Protein AF-A0A820ZVY5-F1 (afdb_monomer_lite)

pLDDT: mean 87.69, std 9.73, range [52.66, 98.5]

InterPro domains:
  IPR012951 Berberine/berberine-like [PF08031] (151-195)
  IPR016169 FAD-binding, type PCMH, subdomain 2 [G3DSA:3.30.465.10] (164-194)

Secondary structure (DSSP, 8-state):
-------S-GGGHHHHHHHHHTSSSPPS--------HHHHHHHHTS--SSTTEEEE--EEES---HHHHHHHHT----TTSSEEEEEEEEE--S----TTSS---TT--EEEEEEEEES-GGGHHHHHHHHHHHHHHHHHHHTTTT-EEE--TTS--TT-TTHHHHHHGGGHHHHHHHHHHH-TT--S--TTPPPPP-

Organism: NCBI:txid392032

Structure (mmCIF, N/CA/C/O backbone):
data_AF-A0A820ZVY5-F1
#
_entry.id   AF-A0A820ZVY5-F1
#
loop_
_atom_site.group_PDB
_atom_site.id
_atom_site.type_symbol
_atom_site.label_atom_id
_atom_site.label_alt_id
_atom_site.label_comp_id
_atom_site.label_asym_id
_atom_site.label_entity_id
_atom_site.label_seq_id
_atom_site.pdbx_PDB_ins_code
_atom_site.Cartn_x
_atom_site.Cartn_y
_atom_site.Cartn_z
_atom_site.occupancy
_atom_site.B_iso_or_equiv
_atom_site.auth_seq_id
_atom_site.auth_comp_id
_atom_site.auth_asym_id
_atom_site.auth_atom_id
_atom_site.pdbx_PDB_model_num
ATOM 1 N N . MET A 1 1 ? 16.848 -2.347 -14.003 1.00 58.00 1 MET A N 1
ATOM 2 C CA . MET A 1 1 ? 17.000 -3.814 -13.884 1.00 58.00 1 MET A CA 1
ATOM 3 C C . MET A 1 1 ? 15.680 -4.341 -13.364 1.00 58.00 1 MET A C 1
ATOM 5 O O . MET A 1 1 ? 15.224 -3.818 -12.359 1.00 58.00 1 MET A O 1
ATOM 9 N N . LEU A 1 2 ? 15.041 -5.277 -14.063 1.00 66.19 2 LEU A N 1
ATOM 10 C CA . LEU A 1 2 ? 13.833 -5.927 -13.560 1.00 66.19 2 LEU A CA 1
ATOM 11 C C . LEU A 1 2 ? 14.210 -7.314 -13.048 1.00 66.19 2 LEU A C 1
ATOM 13 O O . LEU A 1 2 ? 14.836 -8.079 -13.777 1.00 66.19 2 LEU A O 1
ATOM 17 N N . ASN A 1 3 ? 13.823 -7.614 -11.812 1.00 70.81 3 ASN A N 1
ATOM 18 C CA . ASN A 1 3 ? 13.985 -8.930 -11.210 1.00 70.81 3 ASN A CA 1
ATOM 19 C C . ASN A 1 3 ? 12.601 -9.567 -11.069 1.00 70.81 3 ASN A C 1
ATOM 21 O O . ASN A 1 3 ? 11.681 -8.934 -10.554 1.00 70.81 3 ASN A O 1
ATOM 25 N N . CYS A 1 4 ? 12.456 -10.813 -11.512 1.00 75.75 4 CYS A N 1
ATOM 26 C CA . CYS A 1 4 ? 11.226 -11.585 -11.372 1.00 75.75 4 CYS A CA 1
ATOM 27 C C . CYS A 1 4 ? 11.535 -12.895 -10.648 1.00 75.75 4 CYS A C 1
ATOM 29 O O . CYS A 1 4 ? 12.609 -13.468 -10.822 1.00 75.75 4 CYS A O 1
ATOM 31 N N . SER A 1 5 ? 10.588 -13.381 -9.849 1.00 79.69 5 SER A N 1
ATOM 32 C CA . SER A 1 5 ? 10.677 -14.694 -9.213 1.00 79.69 5 SER A CA 1
ATOM 33 C C . SER A 1 5 ? 9.424 -15.501 -9.528 1.00 79.69 5 SER A C 1
ATOM 35 O O . SER A 1 5 ? 8.337 -14.947 -9.683 1.00 79.69 5 SER A O 1
ATOM 37 N N . PHE A 1 6 ? 9.589 -16.813 -9.672 1.00 84.50 6 PHE A N 1
ATOM 38 C CA . PHE A 1 6 ? 8.492 -17.748 -9.877 1.00 84.50 6 PHE A CA 1
ATOM 39 C C . PHE A 1 6 ? 8.502 -18.754 -8.734 1.00 84.50 6 PHE A C 1
ATOM 41 O O . PHE A 1 6 ? 9.480 -19.476 -8.546 1.00 84.50 6 PHE A O 1
ATOM 48 N N . ASN A 1 7 ? 7.418 -18.781 -7.961 1.00 85.69 7 ASN A N 1
ATOM 49 C CA . ASN A 1 7 ? 7.236 -19.754 -6.893 1.00 85.69 7 ASN A CA 1
ATOM 50 C C . ASN A 1 7 ? 6.486 -20.974 -7.440 1.00 85.69 7 ASN A C 1
ATOM 52 O O . ASN A 1 7 ? 5.257 -21.028 -7.429 1.00 85.69 7 ASN A O 1
ATOM 56 N N . GLY A 1 8 ? 7.245 -21.926 -7.971 1.00 87.00 8 GLY A N 1
ATOM 57 C CA . GLY A 1 8 ? 6.730 -23.160 -8.546 1.00 87.00 8 GLY A CA 1
ATOM 58 C C . GLY A 1 8 ? 7.862 -24.100 -8.957 1.00 87.00 8 GLY A C 1
ATOM 59 O O . GLY A 1 8 ? 9.028 -23.841 -8.642 1.00 87.00 8 GLY A O 1
ATOM 60 N N . PRO A 1 9 ? 7.550 -25.209 -9.644 1.00 88.81 9 PRO A N 1
ATOM 61 C CA . PRO A 1 9 ? 8.573 -26.126 -10.120 1.00 88.81 9 PRO A CA 1
ATOM 62 C C . PRO A 1 9 ? 9.549 -25.414 -11.060 1.00 88.81 9 PRO A C 1
ATOM 64 O O . PRO A 1 9 ? 9.141 -24.783 -12.030 1.00 88.81 9 PRO A O 1
ATOM 67 N N . HIS A 1 10 ? 10.852 -25.531 -10.799 1.00 84.94 10 HIS A N 1
ATOM 68 C CA . HIS A 1 10 ? 11.875 -24.804 -11.560 1.00 84.94 10 HIS A CA 1
ATOM 69 C C . HIS A 1 10 ? 11.795 -25.054 -13.077 1.00 84.94 10 HIS A C 1
ATOM 71 O O . HIS A 1 10 ? 11.995 -24.134 -13.863 1.00 84.94 10 HIS A O 1
ATOM 77 N N . PHE A 1 11 ? 11.435 -26.272 -13.494 1.00 88.31 11 PHE A N 1
ATOM 78 C CA . PHE A 1 11 ? 11.291 -26.631 -14.908 1.00 88.31 11 PHE A CA 1
ATOM 79 C C . PHE A 1 11 ? 10.134 -25.911 -15.627 1.00 88.31 11 PHE A C 1
ATOM 81 O O . PHE A 1 11 ? 10.116 -25.882 -16.854 1.00 88.31 11 PHE A O 1
ATOM 88 N N . ASP A 1 12 ? 9.187 -25.312 -14.897 1.00 90.94 12 ASP A N 1
ATOM 89 C CA . ASP A 1 12 ? 8.105 -24.509 -15.478 1.00 90.94 12 ASP A CA 1
ATOM 90 C C . ASP A 1 12 ? 8.509 -23.038 -15.682 1.00 90.94 12 ASP A C 1
ATOM 92 O O . ASP A 1 12 ? 7.789 -22.299 -16.357 1.00 90.94 12 ASP A O 1
ATOM 96 N N . ALA A 1 13 ? 9.652 -22.595 -15.140 1.00 87.81 13 ALA A N 1
ATOM 97 C CA . ALA A 1 13 ? 10.055 -21.188 -15.155 1.00 87.81 13 ALA A CA 1
ATOM 98 C C . ALA A 1 13 ? 10.155 -20.620 -16.580 1.00 87.81 13 ALA A C 1
ATOM 100 O O . ALA A 1 13 ? 9.614 -19.547 -16.847 1.00 87.81 13 ALA A O 1
ATOM 101 N N . ASP A 1 14 ? 10.770 -21.354 -17.513 1.00 86.81 14 ASP A N 1
ATOM 102 C CA . ASP A 1 14 ? 10.841 -20.927 -18.913 1.00 86.81 14 ASP A CA 1
ATOM 103 C C . ASP A 1 14 ? 9.439 -20.774 -19.502 1.00 86.81 14 ASP A C 1
ATOM 105 O O . ASP A 1 14 ? 9.094 -19.726 -20.035 1.00 86.81 14 ASP A O 1
ATOM 109 N N . LYS A 1 15 ? 8.571 -21.772 -19.338 1.00 90.12 15 LYS A N 1
ATOM 110 C CA . LYS A 1 15 ? 7.196 -21.705 -19.848 1.00 90.12 15 LYS A CA 1
ATOM 111 C C . LYS A 1 15 ? 6.437 -20.478 -19.324 1.00 90.12 15 LYS A C 1
ATOM 113 O O . LYS A 1 15 ? 5.654 -19.891 -20.069 1.00 90.12 15 LYS A O 1
ATOM 118 N N . VAL A 1 16 ? 6.665 -20.097 -18.068 1.00 89.25 16 VAL A N 1
ATOM 119 C CA . VAL A 1 16 ? 6.039 -18.930 -17.432 1.00 89.25 16 VAL A CA 1
ATOM 120 C C . VAL A 1 16 ? 6.603 -17.616 -17.978 1.00 89.25 16 VAL A C 1
ATOM 122 O O . VAL A 1 16 ? 5.831 -16.714 -18.301 1.00 89.25 16 VAL A O 1
ATOM 125 N N . PHE A 1 17 ? 7.926 -17.493 -18.109 1.00 87.44 17 PHE A N 1
ATOM 126 C CA . PHE A 1 17 ? 8.565 -16.224 -18.468 1.00 87.44 17 PHE A CA 1
ATOM 127 C C . PHE A 1 17 ? 8.741 -16.003 -19.975 1.00 87.44 17 PHE A C 1
ATOM 129 O O . PHE A 1 17 ? 8.755 -14.852 -20.408 1.00 87.44 17 PHE A O 1
ATOM 136 N N . GLN A 1 18 ? 8.831 -17.055 -20.795 1.00 87.06 18 GLN A N 1
ATOM 137 C CA . GLN A 1 18 ? 9.079 -16.949 -22.242 1.00 87.06 18 GLN A CA 1
ATOM 138 C C . GLN A 1 18 ? 8.104 -16.015 -22.982 1.00 87.06 18 GLN A C 1
ATOM 140 O O . GLN A 1 18 ? 8.579 -15.215 -23.795 1.00 87.06 18 GLN A O 1
ATOM 145 N N . PRO A 1 19 ? 6.779 -16.026 -22.715 1.00 89.00 19 PRO A N 1
ATOM 146 C CA . PRO A 1 19 ? 5.866 -15.080 -23.352 1.00 89.00 19 PRO A CA 1
ATOM 147 C C . PRO A 1 19 ? 6.240 -13.623 -23.074 1.00 89.00 19 PRO A C 1
ATOM 149 O O . PRO A 1 19 ? 6.133 -12.790 -23.966 1.00 89.00 19 PRO A O 1
ATOM 152 N N . TRP A 1 20 ? 6.711 -13.330 -21.861 1.00 84.38 20 TRP A N 1
ATOM 153 C CA . TRP A 1 20 ? 7.087 -11.988 -21.430 1.00 84.38 20 TRP A CA 1
ATOM 154 C C . TRP A 1 20 ? 8.457 -11.578 -21.986 1.00 84.38 20 TRP A C 1
ATOM 156 O O . TRP A 1 20 ? 8.592 -10.507 -22.568 1.00 84.38 20 TRP A O 1
ATOM 166 N N . LEU A 1 21 ? 9.443 -12.481 -21.936 1.00 85.12 21 LEU A N 1
ATOM 167 C CA . LEU A 1 21 ? 10.777 -12.285 -22.526 1.00 85.12 21 LEU A CA 1
ATOM 168 C C . LEU A 1 21 ? 10.738 -12.090 -24.053 1.00 85.12 21 LEU A C 1
ATOM 170 O O . LEU A 1 21 ? 11.665 -11.530 -24.639 1.00 85.12 21 LEU A O 1
ATOM 174 N N . SER A 1 22 ? 9.667 -12.550 -24.701 1.00 85.81 22 SER A N 1
ATOM 175 C CA . SER A 1 22 ? 9.461 -12.410 -26.143 1.00 85.81 22 SER A CA 1
ATOM 176 C C . SER A 1 22 ? 8.833 -11.073 -26.552 1.00 85.81 22 SER A C 1
ATOM 178 O O . SER A 1 22 ? 8.868 -10.748 -27.743 1.00 85.81 22 SER A O 1
ATOM 180 N N . GLN A 1 23 ? 8.267 -10.307 -25.612 1.00 86.94 23 GLN A N 1
ATOM 181 C CA . GLN A 1 23 ? 7.646 -9.010 -25.896 1.00 86.94 23 GLN A CA 1
ATOM 182 C C . GLN A 1 23 ? 8.698 -7.927 -26.152 1.00 86.94 23 GLN A C 1
ATOM 184 O O . GLN A 1 23 ? 9.799 -7.959 -25.609 1.00 86.94 23 GLN A O 1
ATOM 189 N N . ASN A 1 24 ? 8.354 -6.957 -27.003 1.00 86.94 24 ASN A N 1
ATOM 190 C CA . ASN A 1 24 ? 9.203 -5.793 -27.235 1.00 86.94 24 ASN A CA 1
ATOM 191 C C . ASN A 1 24 ? 8.930 -4.706 -26.175 1.00 86.94 24 ASN A C 1
ATOM 193 O O . ASN A 1 24 ? 7.762 -4.454 -25.881 1.00 86.94 24 ASN A O 1
ATOM 197 N N . PRO A 1 25 ? 9.970 -4.011 -25.677 1.00 85.81 25 PRO A N 1
ATOM 198 C CA . PRO A 1 25 ? 11.387 -4.248 -25.957 1.00 85.81 25 PRO A CA 1
ATOM 199 C C . PRO A 1 25 ? 11.904 -5.507 -25.247 1.00 85.81 25 PRO A C 1
ATOM 201 O O . PRO A 1 25 ? 11.680 -5.695 -24.053 1.00 85.81 25 PRO A O 1
ATOM 204 N N . LYS A 1 26 ? 12.632 -6.355 -25.984 1.00 82.81 26 LYS A N 1
ATOM 205 C CA . LYS A 1 26 ? 13.226 -7.565 -25.407 1.00 82.81 26 LYS A CA 1
ATOM 206 C C . LYS A 1 26 ? 14.346 -7.194 -24.431 1.00 82.81 26 LYS A C 1
ATOM 208 O O . LYS A 1 26 ? 15.103 -6.260 -24.717 1.00 82.81 26 LYS A O 1
ATOM 213 N N . PRO A 1 27 ? 14.511 -7.929 -23.318 1.00 82.31 27 PRO A N 1
ATOM 214 C CA . PRO A 1 27 ? 15.665 -7.742 -22.454 1.00 82.31 27 PRO A CA 1
ATOM 215 C C . PRO A 1 27 ? 16.952 -8.035 -23.231 1.00 82.31 27 PRO A C 1
ATOM 217 O O . PRO A 1 27 ? 17.046 -9.019 -23.964 1.00 82.31 27 PRO A O 1
ATOM 220 N N . THR A 1 28 ? 17.962 -7.186 -23.056 1.00 82.25 28 THR A N 1
ATOM 221 C CA . THR A 1 28 ? 19.291 -7.375 -23.661 1.00 82.25 28 THR A CA 1
ATOM 222 C C . THR A 1 28 ? 20.073 -8.513 -23.007 1.00 82.25 28 THR A C 1
ATOM 224 O O . THR A 1 28 ? 20.984 -9.065 -23.619 1.00 82.25 28 THR A O 1
ATOM 227 N N . PHE A 1 29 ? 19.714 -8.872 -21.773 1.00 81.50 29 PHE A N 1
ATOM 228 C CA . PHE A 1 29 ? 20.288 -9.966 -21.002 1.00 81.50 29 PHE A CA 1
ATOM 229 C C . PHE A 1 29 ? 19.281 -10.447 -19.948 1.00 81.50 29 PHE A C 1
ATOM 231 O O . PHE A 1 29 ? 18.593 -9.625 -19.339 1.00 81.50 29 PHE A O 1
ATOM 238 N N . TYR A 1 30 ? 19.213 -11.757 -19.706 1.00 81.19 30 TYR A N 1
ATOM 239 C CA . TYR A 1 30 ? 18.499 -12.332 -18.566 1.00 81.19 30 TYR A CA 1
ATOM 240 C C . TYR A 1 30 ? 19.203 -13.605 -18.079 1.00 81.19 30 TYR A C 1
ATOM 242 O O . TYR A 1 30 ? 19.820 -14.322 -18.866 1.00 81.19 30 TYR A O 1
ATOM 250 N N . SER A 1 31 ? 19.072 -13.886 -16.784 1.00 79.94 31 SER A N 1
ATOM 251 C CA . SER A 1 31 ? 19.553 -15.112 -16.143 1.00 79.94 31 SER A CA 1
ATOM 252 C C . SER A 1 31 ? 18.446 -15.690 -15.275 1.00 79.94 31 SER A C 1
ATOM 254 O O . SER A 1 31 ? 17.730 -14.940 -14.611 1.00 79.94 31 SER A O 1
ATOM 256 N N . VAL A 1 32 ? 18.331 -17.017 -15.246 1.00 78.50 32 VAL A N 1
ATOM 257 C CA . VAL A 1 32 ? 17.420 -17.729 -14.344 1.00 78.50 32 VAL A CA 1
ATOM 258 C C . VAL A 1 32 ? 18.256 -18.425 -13.279 1.00 78.50 32 VAL A C 1
ATOM 260 O O . VAL A 1 32 ? 19.156 -19.202 -13.594 1.0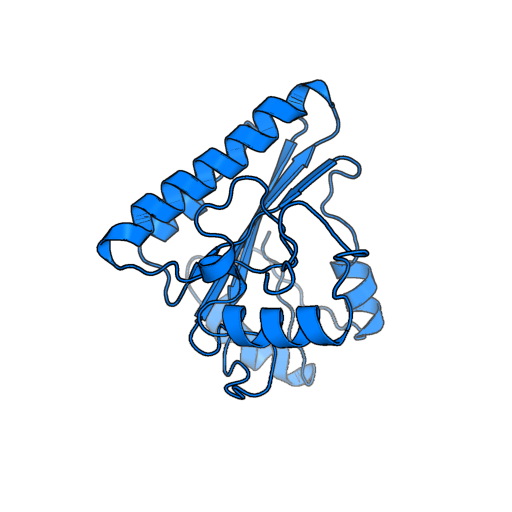0 78.50 32 VAL A O 1
ATOM 263 N N . PHE A 1 33 ? 17.960 -18.138 -12.016 1.00 81.50 33 PHE A N 1
ATOM 264 C CA . PHE A 1 33 ? 18.620 -18.749 -10.867 1.00 81.50 33 PHE A CA 1
ATOM 265 C C . PHE A 1 33 ? 17.638 -19.657 -10.133 1.00 81.50 33 PHE A C 1
ATOM 267 O O . PHE A 1 33 ? 16.444 -19.363 -10.063 1.00 81.50 33 PHE A O 1
ATOM 274 N N . ASN A 1 34 ? 18.142 -20.757 -9.575 1.00 85.81 34 ASN A N 1
ATOM 275 C CA . ASN A 1 34 ? 17.369 -21.605 -8.681 1.00 85.81 34 ASN A CA 1
ATOM 276 C C . ASN A 1 34 ? 17.726 -21.252 -7.236 1.00 85.81 34 ASN A C 1
ATOM 278 O O . ASN A 1 34 ? 18.887 -21.360 -6.841 1.00 85.81 34 ASN A O 1
ATOM 282 N N . TYR A 1 35 ? 16.730 -20.827 -6.470 1.00 85.06 35 TYR A N 1
ATOM 283 C CA . TYR A 1 35 ? 16.883 -20.445 -5.075 1.00 85.06 35 TYR A CA 1
ATOM 284 C C . TYR A 1 35 ? 15.935 -21.266 -4.219 1.00 85.06 35 TYR A C 1
ATOM 286 O O . TYR A 1 35 ? 14.781 -21.489 -4.589 1.00 85.06 35 TYR A O 1
ATOM 294 N N . THR A 1 36 ? 16.394 -21.677 -3.038 1.00 86.88 36 THR A N 1
ATOM 295 C CA . THR A 1 36 ? 15.452 -22.145 -2.023 1.00 86.88 36 THR A CA 1
ATOM 296 C C . THR A 1 36 ? 14.606 -20.969 -1.537 1.00 86.88 36 THR A C 1
ATOM 298 O O . THR A 1 36 ? 15.023 -19.811 -1.616 1.00 86.88 36 THR A O 1
ATOM 301 N N . GLN A 1 37 ? 13.442 -21.249 -0.948 1.00 82.00 37 GLN A N 1
ATOM 302 C CA . GLN A 1 37 ? 12.643 -20.202 -0.306 1.00 82.00 37 GLN A CA 1
ATOM 303 C C . GLN A 1 37 ? 13.458 -19.425 0.745 1.00 82.00 37 GLN A C 1
ATOM 305 O O . GLN A 1 37 ? 13.295 -18.215 0.883 1.00 82.00 37 GLN A O 1
ATOM 310 N N . SER A 1 38 ? 14.370 -20.097 1.460 1.00 85.25 38 SER A N 1
ATOM 311 C CA . SER A 1 38 ? 15.249 -19.434 2.428 1.00 85.25 38 SER A CA 1
ATOM 312 C C . SER A 1 38 ? 16.261 -18.501 1.763 1.00 85.25 38 SER A C 1
ATOM 314 O O . SER A 1 38 ? 16.601 -17.480 2.360 1.00 85.25 38 SER A O 1
ATOM 316 N N . ASP A 1 39 ? 16.767 -18.842 0.578 1.00 86.31 39 ASP A N 1
ATOM 317 C CA . ASP A 1 39 ? 17.698 -17.981 -0.153 1.00 86.31 39 ASP A CA 1
ATOM 318 C C . ASP A 1 39 ? 16.972 -16.743 -0.673 1.00 86.31 39 ASP A C 1
ATOM 320 O O . ASP A 1 39 ? 17.458 -15.631 -0.479 1.00 86.31 39 ASP A O 1
ATOM 324 N N . ILE A 1 40 ? 15.764 -16.914 -1.227 1.00 80.12 40 ILE A N 1
ATOM 325 C CA . ILE A 1 40 ? 14.918 -15.797 -1.667 1.00 80.12 40 ILE A CA 1
ATOM 326 C C . ILE A 1 40 ? 14.654 -14.838 -0.507 1.00 80.12 40 ILE A C 1
ATOM 328 O O . ILE A 1 40 ? 14.841 -13.638 -0.672 1.00 80.12 40 ILE A O 1
ATOM 332 N N . SER A 1 41 ? 14.295 -15.333 0.681 1.00 76.69 41 SER A N 1
ATOM 333 C CA . SER A 1 41 ? 14.068 -14.467 1.847 1.00 76.69 41 SER A CA 1
ATOM 334 C C . SER A 1 41 ? 15.314 -13.687 2.278 1.00 76.69 41 SER A C 1
ATOM 336 O O . SER A 1 41 ? 15.183 -12.606 2.840 1.00 76.69 41 SER A O 1
ATOM 338 N N . ARG A 1 42 ? 16.524 -14.198 2.021 1.00 79.12 42 ARG A N 1
ATOM 339 C CA . ARG A 1 42 ? 17.775 -13.470 2.296 1.00 79.12 42 ARG A CA 1
ATOM 340 C C . ARG A 1 42 ? 18.095 -12.453 1.207 1.00 79.12 42 ARG A C 1
ATOM 342 O O . ARG A 1 42 ? 18.563 -11.372 1.531 1.00 79.12 42 ARG A O 1
ATOM 349 N N . VAL A 1 43 ? 17.838 -12.795 -0.054 1.00 73.31 43 VAL A N 1
ATOM 350 C CA . VAL A 1 43 ? 18.093 -11.927 -1.213 1.00 73.31 43 VAL A CA 1
ATOM 351 C C . VAL A 1 43 ? 17.081 -10.781 -1.279 1.00 73.31 43 VAL A C 1
ATOM 353 O O . VAL A 1 43 ? 17.482 -9.633 -1.417 1.00 73.31 43 VAL A O 1
ATOM 356 N N . LEU A 1 44 ? 15.785 -11.070 -1.136 1.00 67.38 44 LEU A N 1
ATOM 357 C CA . LEU A 1 44 ? 14.715 -10.064 -1.083 1.00 67.38 44 LEU A CA 1
ATOM 358 C C . LEU A 1 44 ? 14.639 -9.354 0.273 1.00 67.38 44 LEU A C 1
ATOM 360 O O . LEU A 1 44 ? 14.118 -8.251 0.353 1.00 67.38 44 LEU A O 1
ATOM 364 N N . GLY A 1 45 ? 15.147 -9.981 1.337 1.00 59.41 45 GLY A N 1
ATOM 365 C CA . GLY A 1 45 ? 15.253 -9.369 2.661 1.00 59.41 45 GLY A CA 1
ATOM 366 C C . GLY A 1 45 ? 16.440 -8.416 2.810 1.00 59.41 45 GLY A C 1
ATOM 367 O O . GLY A 1 45 ? 16.594 -7.819 3.875 1.00 59.41 45 GLY A O 1
ATOM 368 N N . MET A 1 46 ? 17.291 -8.271 1.784 1.00 54.38 46 MET A N 1
ATOM 369 C CA . MET A 1 46 ? 18.274 -7.192 1.762 1.00 54.38 46 MET A CA 1
ATOM 370 C C . MET A 1 46 ? 17.525 -5.866 1.580 1.00 54.38 46 MET A C 1
ATOM 372 O O . MET A 1 46 ? 16.815 -5.720 0.585 1.00 54.38 46 MET A O 1
ATOM 376 N N . PRO A 1 47 ? 17.661 -4.907 2.517 1.00 52.66 47 PRO A N 1
ATOM 377 C CA . PRO A 1 47 ? 17.044 -3.599 2.363 1.00 52.66 47 PRO A CA 1
ATOM 378 C C . PRO A 1 47 ? 17.524 -2.970 1.057 1.00 52.66 47 PRO A C 1
ATOM 380 O O . PRO A 1 47 ? 18.658 -3.201 0.617 1.00 52.66 47 PRO A O 1
ATOM 383 N N . PHE A 1 48 ? 16.651 -2.178 0.440 1.00 56.69 48 PHE A N 1
ATOM 384 C CA . PHE A 1 48 ? 17.002 -1.351 -0.704 1.00 56.69 48 PHE A CA 1
ATOM 385 C C . PHE A 1 48 ? 18.334 -0.617 -0.421 1.00 56.69 48 PHE A C 1
ATOM 387 O O . PHE A 1 48 ? 18.635 -0.298 0.730 1.00 56.69 48 PHE A O 1
ATOM 394 N N . PRO A 1 49 ? 19.181 -0.385 -1.441 1.00 53.16 49 PRO A N 1
ATOM 395 C CA . PRO A 1 49 ? 20.623 -0.124 -1.300 1.00 53.16 49 PRO A CA 1
ATOM 396 C C . PRO A 1 49 ? 21.048 1.108 -0.472 1.00 53.16 49 PRO A C 1
ATOM 398 O O . PRO A 1 49 ? 22.245 1.371 -0.347 1.00 53.16 49 PRO A O 1
ATOM 401 N N . VAL A 1 50 ? 20.119 1.868 0.114 1.00 55.88 50 VAL A N 1
ATOM 402 C CA . VAL A 1 50 ? 20.401 3.068 0.908 1.00 55.88 50 VAL A CA 1
ATOM 403 C C . VAL A 1 50 ? 19.969 2.852 2.358 1.00 55.88 50 VAL A C 1
ATOM 405 O O . VAL A 1 50 ? 18.937 3.318 2.828 1.00 55.88 50 VAL A O 1
ATOM 408 N N . VAL A 1 51 ? 20.799 2.114 3.084 1.00 63.03 51 VAL A N 1
ATOM 409 C CA . VAL A 1 51 ? 20.564 1.767 4.486 1.00 63.03 51 VAL A CA 1
ATOM 410 C C . VAL A 1 51 ? 20.734 3.023 5.352 1.00 63.03 51 VAL A C 1
ATOM 412 O O . VAL A 1 51 ? 21.853 3.526 5.452 1.00 63.03 51 VAL A O 1
ATOM 415 N N . ASN A 1 52 ? 19.625 3.568 5.886 1.00 75.00 52 ASN A N 1
ATOM 416 C CA . ASN A 1 52 ? 19.486 4.262 7.190 1.00 75.00 52 ASN A CA 1
ATOM 417 C C . ASN A 1 52 ? 18.160 5.039 7.332 1.00 75.00 52 ASN A C 1
ATOM 419 O O . ASN A 1 52 ? 17.699 5.226 8.459 1.00 75.00 52 ASN A O 1
ATOM 423 N N . ARG A 1 53 ? 17.568 5.536 6.234 1.00 87.38 53 ARG A N 1
ATOM 424 C CA . ARG A 1 53 ? 16.321 6.327 6.252 1.00 87.38 53 ARG A CA 1
ATOM 425 C C . ARG A 1 53 ? 15.464 5.996 5.047 1.00 87.38 53 ARG A C 1
ATOM 427 O O . ARG A 1 53 ? 15.971 5.996 3.929 1.00 87.38 53 ARG A O 1
ATOM 434 N N . GLU A 1 54 ? 14.180 5.763 5.285 1.00 88.56 54 GLU A N 1
ATOM 435 C CA . GLU A 1 54 ? 13.218 5.410 4.248 1.00 88.56 54 GLU A CA 1
ATOM 436 C C . GLU A 1 54 ? 11.861 6.061 4.519 1.00 88.56 54 GLU A C 1
ATOM 438 O O . GLU A 1 54 ? 11.476 6.292 5.668 1.00 88.56 54 GLU A O 1
ATOM 443 N N . HIS A 1 55 ? 11.125 6.331 3.447 1.00 89.56 55 HIS A N 1
ATOM 444 C CA . HIS A 1 55 ? 9.719 6.695 3.500 1.00 89.56 55 HIS A CA 1
ATOM 445 C C . HIS A 1 55 ? 8.976 5.914 2.424 1.00 89.56 55 HIS A C 1
ATOM 447 O O . HIS A 1 55 ? 9.291 6.026 1.238 1.00 89.56 55 HIS A O 1
ATOM 453 N N . ILE A 1 56 ? 8.023 5.095 2.866 1.00 89.62 56 ILE A N 1
ATOM 454 C CA . ILE A 1 56 ? 7.274 4.160 2.031 1.00 89.62 56 ILE A CA 1
ATOM 455 C C . ILE A 1 56 ? 5.791 4.424 2.257 1.00 89.62 56 ILE A C 1
ATOM 457 O O . ILE A 1 56 ? 5.333 4.460 3.400 1.00 89.62 56 ILE A O 1
ATOM 461 N N . LEU A 1 57 ? 5.055 4.599 1.166 1.00 91.56 57 LEU A N 1
ATOM 462 C CA . LEU A 1 57 ? 3.610 4.820 1.166 1.00 91.56 57 LEU A CA 1
ATOM 463 C C . LEU A 1 57 ? 2.927 3.708 0.363 1.00 91.56 57 LEU A C 1
ATOM 465 O O . LEU A 1 57 ? 3.592 2.939 -0.321 1.00 91.56 57 LEU A O 1
ATOM 469 N N . SER A 1 58 ? 1.600 3.622 0.434 1.00 93.88 58 SER A N 1
ATOM 470 C CA . SER A 1 58 ? 0.814 2.641 -0.322 1.00 93.88 58 SER A CA 1
ATOM 471 C C . SER A 1 58 ? -0.433 3.279 -0.926 1.00 93.88 58 SER A C 1
ATOM 473 O O . SER A 1 58 ? -1.024 4.204 -0.362 1.00 93.88 58 SER A O 1
ATOM 475 N N . SER A 1 59 ? -0.834 2.777 -2.089 1.00 95.00 59 SER A N 1
ATOM 476 C CA . SER A 1 59 ? -2.084 3.102 -2.767 1.00 95.00 59 SER A CA 1
ATOM 477 C C . SER A 1 59 ? -2.664 1.850 -3.400 1.00 95.00 59 SER A C 1
ATOM 479 O O . SER A 1 59 ? -2.222 1.400 -4.458 1.00 95.00 59 SER A O 1
ATOM 481 N N . MET A 1 60 ? -3.702 1.314 -2.765 1.00 95.12 60 MET A N 1
ATOM 482 C CA . MET A 1 60 ? -4.434 0.163 -3.270 1.00 95.12 60 MET A CA 1
ATOM 483 C C . MET A 1 60 ? -5.429 0.598 -4.339 1.00 95.12 60 MET A C 1
ATOM 485 O O . MET A 1 60 ? -6.255 1.489 -4.115 1.00 95.12 60 MET A O 1
ATOM 489 N N . THR A 1 61 ? -5.386 -0.068 -5.486 1.00 95.19 61 THR A N 1
ATOM 490 C CA . THR A 1 61 ? -6.171 0.293 -6.661 1.00 95.19 61 THR A CA 1
ATOM 491 C C . THR A 1 61 ? -6.837 -0.915 -7.322 1.00 95.19 61 THR A C 1
ATOM 493 O O . THR A 1 61 ? -6.314 -2.032 -7.323 1.00 95.19 61 THR A O 1
ATOM 496 N N . ILE A 1 62 ? -8.019 -0.698 -7.900 1.00 94.62 62 ILE A N 1
ATOM 497 C CA . ILE A 1 62 ? -8.778 -1.726 -8.639 1.00 94.62 62 ILE A CA 1
ATOM 498 C C . ILE A 1 62 ? -8.300 -1.893 -10.089 1.00 94.62 62 ILE A C 1
ATOM 500 O O . ILE A 1 62 ? -8.578 -2.909 -10.719 1.00 94.62 62 ILE A O 1
ATOM 504 N N . ASN A 1 63 ? -7.587 -0.905 -10.632 1.00 94.12 63 ASN A N 1
ATOM 505 C CA . ASN A 1 63 ? -6.936 -0.947 -11.944 1.00 94.12 63 ASN A CA 1
ATOM 506 C C . ASN A 1 63 ? -5.815 0.107 -12.019 1.00 94.12 63 ASN A C 1
ATOM 508 O O . ASN A 1 63 ? -5.694 0.953 -11.136 1.00 94.12 63 ASN A O 1
ATOM 512 N N . ILE A 1 64 ? -4.998 0.069 -13.068 1.00 94.88 64 ILE A N 1
ATOM 513 C CA . ILE A 1 64 ? -4.025 1.126 -13.364 1.00 94.88 64 ILE A CA 1
ATOM 514 C C . ILE A 1 64 ? -4.419 1.741 -14.709 1.00 94.88 64 ILE A C 1
ATOM 516 O O . ILE A 1 64 ? -4.572 1.018 -15.692 1.00 94.88 64 ILE A O 1
ATOM 520 N N . THR A 1 65 ? -4.629 3.058 -14.740 1.00 95.94 65 THR A N 1
ATOM 521 C CA . THR A 1 65 ? -4.951 3.813 -15.962 1.00 95.94 65 THR A CA 1
ATOM 522 C C . THR A 1 65 ? -3.679 4.332 -16.637 1.00 95.94 65 THR A C 1
ATOM 524 O O . THR A 1 65 ? -2.629 4.402 -16.002 1.00 95.94 65 THR A O 1
ATOM 527 N N . GLU A 1 66 ? -3.763 4.752 -17.903 1.00 96.00 66 GLU A N 1
ATOM 528 C CA . GLU A 1 66 ? -2.632 5.391 -18.603 1.00 96.00 66 GLU A CA 1
ATOM 529 C C . GLU A 1 66 ? -2.135 6.644 -17.867 1.00 96.00 66 GLU A C 1
ATOM 531 O O . GLU A 1 66 ? -0.944 6.777 -17.618 1.00 96.00 66 GLU A O 1
ATOM 536 N N . ALA A 1 67 ? -3.049 7.495 -17.387 1.00 97.00 67 ALA A N 1
ATOM 537 C CA . ALA A 1 67 ? -2.682 8.675 -16.603 1.00 97.00 67 ALA A CA 1
ATOM 538 C C . ALA A 1 67 ? -1.936 8.318 -15.303 1.00 97.00 67 ALA A C 1
ATOM 540 O O . ALA A 1 67 ? -1.040 9.042 -14.874 1.00 97.00 67 ALA A O 1
ATOM 541 N N . MET A 1 68 ? -2.295 7.202 -14.657 1.00 96.62 68 MET A N 1
ATOM 542 C CA . MET A 1 68 ? -1.553 6.709 -13.495 1.00 96.62 68 MET A CA 1
ATOM 543 C C . MET A 1 68 ? -0.173 6.179 -13.897 1.00 96.62 68 MET A C 1
ATOM 545 O O . MET A 1 68 ? 0.789 6.416 -13.170 1.00 96.62 68 MET A O 1
ATOM 549 N N . LEU A 1 69 ? -0.061 5.485 -15.037 1.00 94.31 69 LEU A N 1
ATOM 550 C CA . LEU A 1 69 ? 1.224 5.008 -15.560 1.00 94.31 69 LEU A CA 1
ATOM 551 C C . LEU A 1 69 ? 2.183 6.165 -15.833 1.00 94.31 69 LEU A C 1
ATOM 553 O O . LEU A 1 69 ? 3.339 6.063 -15.436 1.00 94.31 69 LEU A O 1
ATOM 557 N N . ASP A 1 70 ? 1.711 7.266 -16.417 1.00 94.81 70 ASP A N 1
ATOM 558 C CA . ASP A 1 70 ? 2.540 8.454 -16.651 1.00 94.81 70 ASP A CA 1
ATOM 559 C C . ASP A 1 70 ? 3.139 8.977 -15.337 1.00 94.81 70 ASP A C 1
ATOM 561 O O . ASP A 1 70 ? 4.342 9.215 -15.238 1.00 94.81 70 ASP A O 1
ATOM 565 N N . VAL A 1 71 ? 2.326 9.062 -14.277 1.00 94.75 71 VAL A N 1
ATOM 566 C CA . VAL A 1 71 ? 2.801 9.473 -12.946 1.00 94.75 71 VAL A CA 1
ATOM 567 C C . VAL A 1 71 ? 3.825 8.487 -12.377 1.00 94.75 71 VAL A C 1
ATOM 569 O O . VAL A 1 71 ? 4.828 8.921 -11.810 1.00 94.75 71 VAL A O 1
ATOM 572 N N . ILE A 1 72 ? 3.579 7.180 -12.512 1.00 92.31 72 ILE A N 1
ATOM 573 C CA . ILE A 1 72 ? 4.477 6.115 -12.036 1.00 92.31 72 ILE A CA 1
ATOM 574 C C . ILE A 1 72 ? 5.830 6.184 -12.751 1.00 92.31 72 ILE 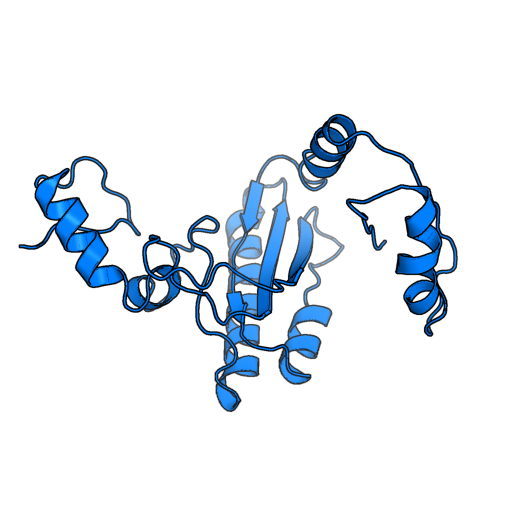A C 1
ATOM 576 O O . ILE A 1 72 ? 6.872 6.112 -12.102 1.00 92.31 72 ILE A O 1
ATOM 580 N N . LEU A 1 73 ? 5.828 6.346 -14.074 1.00 88.62 73 LEU A N 1
ATOM 581 C CA . LEU A 1 73 ? 7.043 6.395 -14.888 1.00 88.62 73 LEU A CA 1
ATOM 582 C C . LEU A 1 73 ? 7.874 7.659 -14.617 1.00 88.62 73 LEU A C 1
ATOM 584 O O . LEU A 1 73 ? 9.105 7.597 -14.639 1.00 88.62 73 LEU A O 1
ATOM 588 N N . ASP A 1 74 ? 7.216 8.766 -14.271 1.00 88.06 74 ASP A N 1
ATOM 589 C CA . ASP A 1 74 ? 7.855 10.039 -13.925 1.00 88.06 74 ASP A CA 1
ATOM 590 C C . ASP A 1 74 ? 8.454 10.081 -12.504 1.00 88.06 74 ASP A C 1
ATOM 592 O O . ASP A 1 74 ? 9.051 11.090 -12.107 1.00 88.06 74 ASP A O 1
ATOM 596 N N . PHE A 1 75 ? 8.318 9.019 -11.700 1.00 87.00 75 PHE A N 1
ATOM 597 C CA . PHE A 1 75 ? 8.849 8.987 -10.337 1.00 87.00 75 PHE A CA 1
ATOM 598 C C . PHE A 1 75 ? 10.361 8.739 -10.299 1.00 87.00 75 PHE A C 1
ATOM 600 O O . PHE A 1 75 ? 10.836 7.628 -10.061 1.00 87.00 75 PHE A O 1
ATOM 607 N N . GLN A 1 76 ? 11.128 9.806 -10.516 1.00 78.38 76 GLN A N 1
ATOM 608 C CA . GLN A 1 76 ? 12.590 9.779 -10.513 1.00 78.38 76 GLN A CA 1
ATOM 609 C C . GLN A 1 76 ? 13.154 10.853 -9.565 1.00 78.38 76 GLN A C 1
ATOM 611 O O . GLN A 1 76 ? 12.809 12.034 -9.701 1.00 78.38 76 GLN A O 1
ATOM 616 N N . PRO A 1 77 ? 14.019 10.497 -8.598 1.00 71.56 77 PRO A N 1
ATOM 617 C CA . PRO A 1 77 ? 14.706 11.463 -7.766 1.00 71.56 77 PRO A CA 1
ATOM 618 C C . PRO A 1 77 ? 15.778 12.188 -8.568 1.00 71.56 77 PRO A C 1
ATOM 620 O O . PRO A 1 77 ? 16.229 11.728 -9.617 1.00 71.56 77 PRO A O 1
ATOM 623 N N . ASN A 1 78 ? 16.217 13.336 -8.056 1.00 69.44 78 ASN A N 1
ATOM 624 C CA . ASN A 1 78 ? 17.367 14.006 -8.639 1.00 69.44 78 ASN A CA 1
ATOM 625 C C . ASN A 1 78 ? 18.613 13.122 -8.469 1.00 69.44 78 ASN A C 1
ATOM 627 O O . ASN A 1 78 ? 19.070 12.904 -7.347 1.00 69.44 78 ASN A O 1
ATOM 631 N N . SER A 1 79 ? 19.175 12.654 -9.585 1.00 65.88 79 SER A N 1
ATOM 632 C CA . SER A 1 79 ? 20.298 11.713 -9.626 1.00 65.88 79 SER A CA 1
ATOM 633 C C . SER A 1 79 ? 21.603 12.257 -9.033 1.00 65.88 79 SER A C 1
ATOM 635 O O . SER A 1 79 ? 22.575 11.515 -8.926 1.00 65.88 79 SER A O 1
ATOM 637 N N . THR A 1 80 ? 21.665 13.548 -8.686 1.00 66.31 80 THR A N 1
ATOM 638 C CA . THR A 1 80 ? 22.838 14.167 -8.049 1.00 66.31 80 THR A CA 1
ATOM 639 C C . THR A 1 80 ? 22.834 14.070 -6.523 1.00 66.31 80 THR A C 1
ATOM 641 O O . THR A 1 80 ? 23.837 14.415 -5.899 1.00 66.31 80 THR A O 1
ATOM 644 N N . LEU A 1 81 ? 21.730 13.637 -5.909 1.00 72.50 81 LEU A N 1
ATOM 645 C CA . LEU A 1 81 ? 21.625 13.427 -4.465 1.00 72.50 81 LEU A CA 1
ATOM 646 C C . LEU A 1 81 ? 21.827 11.938 -4.137 1.00 72.50 81 LEU A C 1
ATOM 648 O O . LEU A 1 81 ? 21.461 11.075 -4.928 1.00 72.50 81 LEU A O 1
ATOM 652 N N . ASP A 1 82 ? 22.367 11.627 -2.951 1.00 81.69 82 ASP A N 1
ATOM 653 C CA . ASP A 1 82 ? 22.440 10.255 -2.398 1.00 81.69 82 ASP A CA 1
ATOM 654 C C . ASP A 1 82 ? 21.046 9.799 -1.914 1.00 81.69 82 ASP A C 1
ATOM 656 O O . ASP A 1 82 ? 20.811 9.567 -0.724 1.00 81.69 82 ASP A O 1
ATOM 660 N N . ILE A 1 83 ? 20.092 9.783 -2.850 1.00 83.88 83 ILE A N 1
ATOM 661 C CA . ILE A 1 83 ? 18.679 9.450 -2.671 1.00 83.88 83 ILE A CA 1
ATOM 662 C C . ILE A 1 83 ? 18.310 8.395 -3.713 1.00 83.88 83 ILE A C 1
ATOM 664 O O . ILE A 1 83 ? 18.426 8.620 -4.916 1.00 83.88 83 ILE A O 1
ATOM 668 N N . GLY A 1 84 ? 17.839 7.248 -3.237 1.00 83.69 84 GLY A N 1
ATOM 669 C CA . GLY A 1 84 ? 17.239 6.202 -4.057 1.00 83.69 84 GLY A CA 1
ATOM 670 C C . GLY A 1 84 ? 15.718 6.318 -4.069 1.00 83.69 84 GLY A C 1
ATOM 671 O O . GLY A 1 84 ? 15.120 6.756 -3.086 1.00 83.69 84 GLY A O 1
ATOM 672 N N . SER A 1 85 ? 15.095 5.890 -5.164 1.00 84.31 85 SER A N 1
ATOM 673 C CA . SER A 1 85 ? 13.653 5.667 -5.234 1.00 84.31 85 SER A CA 1
ATOM 674 C C . SER A 1 85 ? 13.347 4.319 -5.867 1.00 84.31 85 SER A C 1
ATOM 676 O O . SER A 1 85 ? 14.158 3.747 -6.601 1.00 84.31 85 SER A O 1
ATOM 678 N N . TRP A 1 86 ? 12.147 3.830 -5.597 1.00 83.69 86 TRP A N 1
ATOM 679 C CA . TRP A 1 86 ? 11.552 2.713 -6.304 1.00 83.69 86 TRP A CA 1
ATOM 680 C C . TRP A 1 86 ? 10.033 2.859 -6.305 1.00 83.69 86 TRP A C 1
ATOM 682 O O . TRP A 1 86 ? 9.445 3.576 -5.492 1.00 83.69 86 TRP A O 1
ATOM 692 N N . THR A 1 87 ? 9.389 2.150 -7.218 1.00 86.31 87 THR A N 1
ATOM 693 C CA . THR A 1 87 ? 7.953 1.904 -7.149 1.00 86.31 87 THR A CA 1
ATOM 694 C C . THR A 1 87 ? 7.754 0.410 -7.257 1.00 86.31 87 THR A C 1
ATOM 696 O O . THR A 1 87 ? 8.058 -0.193 -8.285 1.00 86.31 87 THR A O 1
ATOM 699 N N . GLU A 1 88 ? 7.280 -0.192 -6.176 1.00 86.44 88 GLU A N 1
ATOM 700 C CA . GLU A 1 88 ? 6.812 -1.567 -6.195 1.00 86.4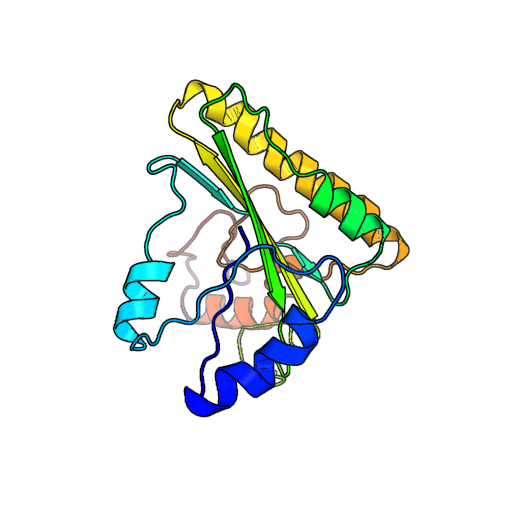4 88 GLU A CA 1
ATOM 701 C C . GLU A 1 88 ? 5.339 -1.578 -6.623 1.00 86.44 88 GLU A C 1
ATOM 703 O O . GLU A 1 88 ? 4.536 -0.763 -6.170 1.00 86.44 88 GLU A O 1
ATOM 708 N N . ILE A 1 89 ? 4.990 -2.478 -7.543 1.00 89.50 89 ILE A N 1
ATOM 709 C CA . ILE A 1 89 ? 3.609 -2.709 -7.971 1.00 89.50 89 ILE A CA 1
ATOM 710 C C . ILE A 1 89 ? 3.278 -4.154 -7.622 1.00 89.50 89 ILE A C 1
ATOM 712 O O . ILE A 1 89 ? 3.713 -5.087 -8.301 1.00 89.50 89 ILE A O 1
ATOM 716 N N . VAL A 1 90 ? 2.504 -4.342 -6.559 1.00 88.00 90 VAL A N 1
ATOM 717 C CA . VAL A 1 90 ? 2.074 -5.663 -6.105 1.00 88.00 90 VAL A CA 1
ATOM 718 C C . VAL A 1 90 ? 0.787 -6.019 -6.830 1.00 88.00 90 VAL A C 1
ATOM 720 O O . VAL A 1 90 ? -0.276 -5.500 -6.501 1.00 88.00 90 VAL A O 1
ATOM 723 N N . TYR A 1 91 ? 0.866 -6.908 -7.820 1.00 88.38 91 TYR A N 1
ATOM 724 C CA . TYR A 1 91 ? -0.328 -7.468 -8.449 1.00 88.38 91 TYR A CA 1
ATOM 725 C C . TYR A 1 91 ? -0.947 -8.537 -7.550 1.00 88.38 91 TYR A C 1
ATOM 727 O O . TYR A 1 91 ? -0.310 -9.532 -7.201 1.00 88.38 91 TYR A O 1
ATOM 735 N N . LEU A 1 92 ? -2.209 -8.338 -7.194 1.00 84.25 92 LEU A N 1
ATOM 736 C CA . LEU A 1 92 ? -2.964 -9.213 -6.317 1.00 84.25 92 LEU A CA 1
ATOM 737 C C . LEU A 1 92 ? -4.053 -9.907 -7.132 1.00 84.25 92 LEU A C 1
ATOM 739 O O . LEU A 1 92 ? -5.035 -9.302 -7.555 1.00 84.25 92 LEU A O 1
ATOM 743 N N . HIS A 1 93 ? -3.880 -11.209 -7.340 1.00 74.25 93 HIS A N 1
ATOM 744 C CA . HIS A 1 93 ? -4.879 -12.058 -7.976 1.00 74.25 93 HIS A CA 1
ATOM 745 C C . HIS A 1 93 ? -5.476 -13.022 -6.953 1.00 74.25 93 HIS A C 1
ATOM 747 O O . HIS A 1 93 ? -4.756 -13.568 -6.119 1.00 74.25 93 HIS A O 1
ATOM 753 N N . ASN A 1 94 ? -6.788 -13.262 -7.042 1.00 71.19 94 ASN A N 1
ATOM 754 C CA . ASN A 1 94 ? -7.507 -14.186 -6.160 1.00 71.19 94 ASN A CA 1
ATOM 755 C C . ASN A 1 94 ? -7.322 -13.866 -4.661 1.00 71.19 94 ASN A C 1
ATOM 757 O O . ASN A 1 94 ? -7.085 -14.754 -3.840 1.00 71.19 94 ASN A O 1
ATOM 761 N N . THR A 1 95 ? -7.407 -12.580 -4.312 1.00 71.19 95 THR A N 1
ATOM 762 C CA . THR A 1 95 ? -7.359 -12.119 -2.921 1.00 71.19 95 THR A CA 1
ATOM 763 C C . THR A 1 95 ? -8.434 -12.804 -2.083 1.00 71.19 95 THR A C 1
ATOM 765 O O . THR A 1 95 ? -9.496 -13.193 -2.579 1.00 71.19 95 THR A O 1
ATOM 768 N N . ASN A 1 96 ? -8.148 -12.974 -0.789 1.00 69.50 96 ASN A N 1
ATOM 769 C CA . ASN A 1 96 ? -9.084 -13.608 0.124 1.00 69.50 96 ASN A CA 1
ATOM 770 C C . ASN A 1 96 ? -10.405 -12.821 0.152 1.00 69.50 96 ASN A C 1
ATOM 772 O O . ASN A 1 96 ? -10.466 -11.702 0.658 1.00 69.50 96 ASN A O 1
ATOM 776 N N . LYS A 1 97 ? -11.467 -13.429 -0.385 1.00 75.69 97 LYS A N 1
ATOM 777 C CA . LYS A 1 97 ? -12.823 -12.863 -0.387 1.00 75.69 97 LYS A CA 1
ATOM 778 C C . LYS A 1 97 ? -13.562 -13.100 0.931 1.00 75.69 97 LYS A C 1
ATOM 780 O O . LYS A 1 97 ? -14.723 -12.706 1.053 1.00 75.69 97 LYS A O 1
ATOM 785 N N . ASP A 1 98 ? -12.914 -13.745 1.901 1.00 81.38 98 ASP A N 1
ATOM 786 C CA . ASP A 1 98 ? -13.471 -13.975 3.224 1.00 81.38 98 ASP A CA 1
ATOM 787 C C . ASP A 1 98 ? -13.613 -12.660 3.996 1.00 81.38 98 ASP A C 1
ATOM 789 O O . ASP A 1 98 ? -12.650 -12.036 4.455 1.00 81.38 98 ASP A O 1
ATOM 793 N N . LYS A 1 99 ? -14.873 -12.275 4.182 1.00 78.31 99 LYS A N 1
ATOM 794 C CA . LYS A 1 99 ? -15.274 -11.089 4.936 1.00 78.31 99 LYS A CA 1
ATOM 795 C C . LYS A 1 99 ? -15.125 -11.268 6.451 1.00 78.31 99 LYS A C 1
ATOM 797 O O . LYS A 1 99 ? -15.365 -10.322 7.194 1.00 78.31 99 LYS A O 1
ATOM 802 N N . ASN A 1 100 ? -14.726 -12.448 6.931 1.00 86.06 100 ASN A N 1
ATOM 803 C CA . ASN A 1 100 ? -14.530 -12.701 8.357 1.00 86.06 100 ASN A CA 1
ATOM 804 C C . ASN A 1 100 ? -13.176 -12.214 8.890 1.00 86.06 100 ASN A C 1
ATOM 806 O O . ASN A 1 100 ? -12.960 -12.232 10.103 1.00 86.06 100 ASN A O 1
ATOM 810 N N . THR A 1 101 ? -12.292 -11.699 8.036 1.00 91.19 101 THR A N 1
ATOM 811 C CA . THR A 1 101 ? -10.993 -11.146 8.446 1.00 91.19 101 THR A CA 1
ATOM 812 C C . THR A 1 101 ? -11.067 -9.648 8.781 1.00 91.19 101 THR A C 1
ATOM 814 O O . THR A 1 101 ? -12.101 -8.999 8.619 1.00 91.19 101 THR A O 1
ATOM 817 N N . ALA A 1 102 ? -9.978 -9.077 9.304 1.00 93.56 102 ALA A N 1
ATOM 818 C CA . ALA A 1 102 ? -9.852 -7.624 9.463 1.00 93.56 102 ALA A CA 1
ATOM 819 C C . ALA A 1 102 ? -9.478 -6.913 8.146 1.00 93.56 102 ALA A C 1
ATOM 821 O O . ALA A 1 102 ? -9.672 -5.704 8.031 1.00 93.56 102 ALA A O 1
ATOM 822 N N . TYR A 1 103 ? -8.982 -7.654 7.151 1.00 91.56 103 TYR A N 1
ATOM 823 C CA . TYR A 1 103 ? -8.593 -7.120 5.851 1.00 91.56 103 TYR A CA 1
ATOM 824 C C . TYR A 1 103 ? -9.830 -6.758 5.017 1.00 91.56 103 TYR A C 1
ATOM 826 O O . TYR A 1 103 ? -10.757 -7.557 4.890 1.00 91.56 103 TYR A O 1
ATOM 834 N N . ALA A 1 104 ? -9.861 -5.541 4.468 1.00 90.56 104 ALA A N 1
ATOM 835 C CA . ALA A 1 104 ? -11.079 -4.943 3.914 1.00 90.56 104 ALA A CA 1
ATOM 836 C C . ALA A 1 104 ? -11.112 -4.831 2.374 1.00 90.56 104 ALA A C 1
ATOM 838 O O . ALA A 1 104 ? -12.065 -4.271 1.823 1.00 90.56 104 ALA A O 1
ATOM 839 N N . PHE A 1 105 ? -10.099 -5.349 1.672 1.00 91.00 105 PHE A N 1
ATOM 840 C CA . PHE A 1 105 ? -9.849 -5.057 0.251 1.00 91.00 105 PHE A CA 1
ATOM 841 C C . PHE A 1 105 ? -9.856 -6.308 -0.651 1.00 91.00 105 PHE A C 1
ATOM 843 O O . PHE A 1 105 ? -8.862 -6.606 -1.304 1.00 91.00 105 PHE A O 1
ATOM 850 N N . PRO A 1 106 ? -10.955 -7.082 -0.718 1.00 87.94 106 PRO A N 1
ATOM 851 C CA . PRO A 1 106 ? -11.021 -8.295 -1.545 1.00 87.94 106 PRO A CA 1
ATOM 852 C C . PRO A 1 106 ? -11.148 -8.021 -3.059 1.00 87.94 106 PRO A C 1
ATOM 854 O O . PRO A 1 106 ? -11.236 -8.949 -3.856 1.00 87.94 106 PRO A O 1
ATOM 857 N N . ASP A 1 107 ? -11.248 -6.759 -3.457 1.00 88.38 107 ASP A N 1
ATOM 858 C CA . ASP A 1 107 ? -11.550 -6.265 -4.804 1.00 88.38 107 ASP A CA 1
ATOM 859 C C . ASP A 1 107 ? -10.375 -5.534 -5.465 1.00 88.38 107 ASP A C 1
ATOM 861 O O . ASP A 1 107 ? -10.461 -5.197 -6.644 1.00 88.38 107 ASP A O 1
ATOM 865 N N . ILE A 1 108 ? -9.292 -5.272 -4.729 1.00 92.12 108 ILE A N 1
ATOM 866 C CA . ILE A 1 108 ? -8.127 -4.584 -5.292 1.00 92.12 108 ILE A CA 1
ATOM 867 C C . ILE A 1 108 ? -7.386 -5.508 -6.255 1.00 92.12 108 ILE A C 1
ATOM 869 O O . ILE A 1 108 ? -7.317 -6.720 -6.042 1.00 92.12 108 ILE A O 1
ATOM 873 N N . ALA A 1 109 ? -6.820 -4.917 -7.302 1.00 92.69 109 ALA A N 1
ATOM 874 C CA . ALA A 1 109 ? -5.993 -5.621 -8.274 1.00 92.69 109 ALA A CA 1
ATOM 875 C C . ALA A 1 109 ? -4.507 -5.317 -8.068 1.00 92.69 109 ALA A C 1
ATOM 877 O O . ALA A 1 109 ? -3.668 -6.173 -8.339 1.00 92.69 109 ALA A O 1
ATOM 878 N N . PHE A 1 110 ? -4.178 -4.117 -7.582 1.00 94.25 110 PHE A N 1
ATOM 879 C CA . PHE A 1 110 ? -2.799 -3.697 -7.366 1.00 94.25 110 PHE A CA 1
ATOM 880 C C . PHE A 1 110 ? -2.642 -2.931 -6.051 1.00 94.25 110 PHE A C 1
ATOM 882 O O . PHE A 1 110 ? -3.541 -2.191 -5.651 1.00 94.25 110 PHE A O 1
ATOM 889 N N . ASP A 1 111 ? -1.480 -3.061 -5.421 1.00 93.81 111 ASP A N 1
ATOM 890 C CA . ASP A 1 111 ? -0.961 -2.080 -4.466 1.00 93.81 111 ASP A CA 1
ATOM 891 C C . ASP A 1 111 ? 0.256 -1.387 -5.089 1.00 93.81 111 ASP A C 1
ATOM 893 O O . ASP A 1 111 ? 1.189 -2.051 -5.544 1.00 93.81 111 ASP A O 1
ATOM 897 N N . ILE A 1 112 ? 0.213 -0.059 -5.171 1.00 94.38 112 ILE A N 1
ATOM 898 C CA . ILE A 1 112 ? 1.312 0.768 -5.673 1.00 94.38 112 ILE A CA 1
ATOM 899 C C . ILE A 1 112 ? 2.048 1.316 -4.455 1.00 94.38 112 ILE A C 1
ATOM 901 O O . ILE A 1 112 ? 1.495 2.115 -3.697 1.00 94.38 112 ILE A O 1
ATOM 905 N N . VAL A 1 113 ? 3.300 0.902 -4.290 1.00 91.44 113 VAL A N 1
ATOM 906 C CA . VAL A 1 113 ? 4.124 1.177 -3.113 1.00 91.44 113 VAL A CA 1
ATOM 907 C C . VAL A 1 113 ? 5.348 1.992 -3.544 1.00 91.44 113 VAL A C 1
ATOM 909 O O . VAL A 1 113 ? 6.387 1.430 -3.907 1.00 91.44 113 VAL A O 1
ATOM 912 N N . PRO A 1 114 ? 5.243 3.334 -3.591 1.00 89.12 114 PRO A N 1
ATOM 913 C CA . PRO A 1 114 ? 6.402 4.188 -3.796 1.00 89.12 114 PRO A CA 1
ATOM 914 C C . PRO A 1 114 ? 7.274 4.207 -2.542 1.00 89.12 114 PRO A C 1
ATOM 916 O O . PRO A 1 114 ? 6.784 4.397 -1.424 1.00 89.12 114 PRO A O 1
ATOM 919 N N . GLY A 1 115 ? 8.579 4.077 -2.744 1.00 87.88 115 GLY A N 1
ATOM 920 C CA . GLY A 1 115 ? 9.565 4.205 -1.686 1.00 87.88 115 GLY A CA 1
ATOM 921 C C . GLY A 1 115 ? 10.696 5.146 -2.067 1.00 87.88 115 GLY A C 1
ATOM 922 O O . GLY A 1 115 ? 11.079 5.265 -3.234 1.00 87.88 115 GLY A O 1
ATOM 923 N N . ILE A 1 116 ? 11.204 5.848 -1.059 1.00 89.06 116 ILE A N 1
ATOM 924 C CA . ILE A 1 116 ? 12.375 6.720 -1.149 1.00 89.06 116 ILE A CA 1
ATOM 925 C C . ILE A 1 116 ? 13.296 6.374 0.011 1.00 89.06 116 ILE A C 1
ATOM 927 O O . ILE A 1 116 ? 12.833 6.221 1.139 1.00 89.06 116 ILE A O 1
ATOM 931 N N . SER A 1 117 ? 14.596 6.300 -0.255 1.00 87.88 117 SER A N 1
ATOM 932 C CA . SER A 1 117 ? 15.623 5.983 0.739 1.00 87.88 117 SER A CA 1
ATOM 933 C C . SER A 1 117 ? 16.812 6.935 0.623 1.00 87.88 117 SER A C 1
ATOM 935 O O . SER A 1 117 ? 17.214 7.271 -0.491 1.00 87.88 117 SER A O 1
ATOM 937 N N . TRP A 1 118 ? 17.397 7.370 1.738 1.00 88.94 118 TRP A N 1
ATOM 938 C CA . TRP A 1 118 ? 18.490 8.353 1.749 1.00 88.94 118 TRP A CA 1
ATOM 939 C C . TRP A 1 118 ? 19.400 8.201 2.976 1.00 88.94 118 TRP A C 1
ATOM 941 O O . TRP A 1 118 ? 19.060 7.522 3.945 1.00 88.94 118 TRP A O 1
ATOM 951 N N . LYS A 1 119 ? 20.578 8.844 2.951 1.00 86.94 119 LYS A N 1
ATOM 952 C CA . LYS A 1 119 ? 21.519 8.835 4.092 1.00 86.94 119 LYS A CA 1
ATOM 953 C C . LYS A 1 119 ? 21.553 10.147 4.871 1.00 86.94 119 LYS A C 1
ATOM 955 O O . LYS A 1 119 ? 21.489 10.122 6.100 1.00 86.94 119 LYS A O 1
ATOM 960 N N . ASN A 1 120 ? 21.676 11.282 4.174 1.00 88.75 120 ASN A N 1
ATOM 961 C CA . ASN A 1 120 ? 21.846 12.584 4.823 1.00 88.75 120 ASN A CA 1
ATOM 962 C C . ASN A 1 120 ? 20.515 13.071 5.444 1.00 88.75 120 ASN A C 1
ATOM 964 O O . ASN A 1 120 ? 19.585 13.342 4.682 1.00 88.75 120 ASN A O 1
ATOM 968 N N . PRO A 1 121 ? 20.404 13.226 6.781 1.00 90.94 121 PRO A N 1
ATOM 969 C CA . PRO A 1 121 ? 19.190 13.734 7.433 1.00 90.94 121 PRO A CA 1
ATOM 970 C C . PRO A 1 121 ? 18.720 15.104 6.927 1.00 90.94 121 PRO A C 1
ATOM 972 O O . PRO A 1 121 ? 17.527 15.393 6.999 1.00 90.94 121 PRO A O 1
ATOM 975 N N . ASP A 1 122 ? 19.607 15.932 6.370 1.00 91.94 122 ASP A N 1
ATOM 976 C CA . ASP A 1 122 ? 19.230 17.234 5.800 1.00 91.94 122 ASP A CA 1
ATOM 977 C C . ASP A 1 122 ? 18.236 17.099 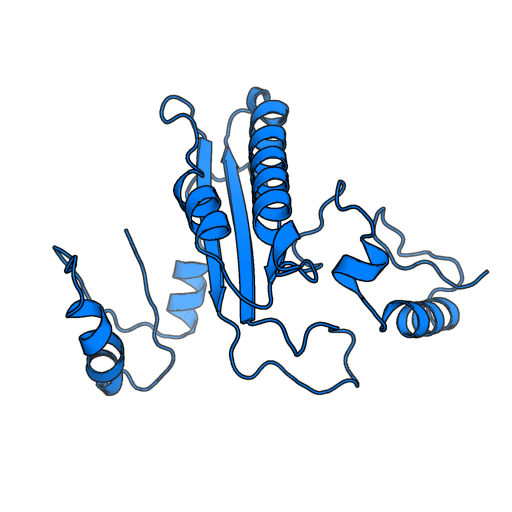4.632 1.00 91.94 122 ASP A C 1
ATOM 979 O O . ASP A 1 122 ? 17.523 18.045 4.295 1.00 91.94 122 ASP A O 1
ATOM 983 N N . TYR A 1 123 ? 18.152 15.910 4.025 1.00 90.81 123 TYR A N 1
ATOM 984 C CA . TYR A 1 123 ? 17.199 15.600 2.964 1.00 90.81 123 TYR A CA 1
ATOM 985 C C . TYR A 1 123 ? 15.851 15.075 3.471 1.00 90.81 123 TYR A C 1
ATOM 987 O O . TYR A 1 123 ? 14.957 14.887 2.649 1.00 90.81 123 TYR A O 1
ATOM 995 N N . ASP A 1 124 ? 15.640 14.908 4.784 1.00 91.31 124 ASP A N 1
ATOM 996 C CA . ASP A 1 124 ? 14.359 14.449 5.347 1.00 91.31 124 ASP A CA 1
ATOM 997 C C . ASP A 1 124 ? 13.146 15.265 4.836 1.00 91.31 124 ASP A C 1
ATOM 999 O O . ASP A 1 124 ? 12.117 14.655 4.526 1.00 91.31 124 ASP A O 1
ATOM 1003 N N . PRO A 1 125 ? 13.185 16.616 4.746 1.00 92.38 125 PRO A N 1
ATOM 1004 C CA . PRO A 1 125 ? 12.058 17.385 4.213 1.00 92.38 125 PRO A CA 1
ATOM 1005 C C . PRO A 1 125 ? 11.841 17.150 2.714 1.00 92.38 125 PRO A C 1
ATOM 1007 O O . PRO A 1 125 ? 10.703 17.009 2.270 1.00 92.38 125 PRO A O 1
ATOM 1010 N N . TYR A 1 126 ? 12.929 17.076 1.942 1.00 90.69 126 TYR A N 1
ATOM 1011 C CA . TYR A 1 126 ? 12.876 16.856 0.497 1.00 90.69 126 TYR A CA 1
ATOM 1012 C C . TYR A 1 126 ? 12.325 15.467 0.158 1.00 90.69 126 TYR A C 1
ATOM 1014 O O . TYR A 1 126 ? 11.411 15.350 -0.659 1.00 90.69 126 TYR A O 1
ATOM 1022 N N . ALA A 1 127 ? 12.840 14.423 0.812 1.00 89.75 127 ALA A N 1
ATOM 1023 C CA . ALA A 1 127 ? 12.432 13.044 0.575 1.00 89.75 127 ALA A CA 1
ATOM 1024 C C . ALA A 1 127 ? 10.943 12.839 0.893 1.00 89.75 127 ALA A C 1
ATOM 1026 O O . ALA A 1 127 ? 10.206 12.313 0.061 1.00 89.75 127 ALA A O 1
ATOM 1027 N N . ARG A 1 128 ? 10.465 13.348 2.039 1.00 89.00 128 ARG A N 1
ATOM 1028 C CA . ARG A 1 128 ? 9.036 13.298 2.397 1.00 89.00 128 ARG A CA 1
ATOM 1029 C C . ARG A 1 128 ? 8.159 14.019 1.376 1.00 89.00 128 ARG A C 1
ATOM 1031 O O . ARG A 1 128 ? 7.216 13.424 0.851 1.00 89.00 128 ARG A O 1
ATOM 1038 N N . GLN A 1 129 ? 8.525 15.251 1.017 1.00 89.88 129 GLN A N 1
ATOM 1039 C CA . GLN A 1 129 ? 7.784 16.033 0.027 1.00 89.88 129 GLN A CA 1
ATOM 1040 C C . GLN A 1 129 ? 7.718 15.330 -1.335 1.00 89.88 129 GLN A C 1
ATOM 1042 O O . GLN A 1 129 ? 6.697 15.408 -2.016 1.00 89.88 129 GLN A O 1
ATOM 1047 N N . MET A 1 130 ? 8.781 14.639 -1.749 1.00 89.12 130 MET A N 1
ATOM 1048 C CA . MET A 1 130 ? 8.805 13.917 -3.019 1.00 89.12 130 MET A CA 1
ATOM 1049 C C . MET A 1 130 ? 7.778 12.778 -3.047 1.00 89.12 130 MET A C 1
ATOM 1051 O O . MET A 1 130 ? 6.977 12.715 -3.980 1.00 89.12 130 MET A O 1
ATOM 1055 N N . SER A 1 131 ? 7.753 11.921 -2.025 1.00 88.69 131 SER A N 1
ATOM 1056 C CA . SER A 1 131 ? 6.768 10.833 -1.921 1.00 88.69 131 SER A CA 1
ATOM 1057 C C . SER A 1 131 ? 5.332 11.348 -1.781 1.00 88.69 131 SER A C 1
ATOM 1059 O O . SER A 1 131 ? 4.428 10.808 -2.412 1.00 88.69 131 SER A O 1
ATOM 1061 N N . GLU A 1 132 ? 5.114 12.431 -1.027 1.00 88.81 132 GLU A N 1
ATOM 1062 C CA . GLU A 1 132 ? 3.789 13.048 -0.875 1.00 88.81 132 GLU A CA 1
ATOM 1063 C C . GLU A 1 132 ? 3.298 13.664 -2.190 1.00 88.81 132 GLU A C 1
ATOM 1065 O O . GLU A 1 132 ? 2.141 13.491 -2.572 1.00 88.81 132 GLU A O 1
ATOM 1070 N N . LYS A 1 133 ? 4.179 14.355 -2.925 1.00 91.00 133 LYS A N 1
ATOM 1071 C CA . LYS A 1 133 ? 3.856 14.931 -4.237 1.00 91.00 133 LYS A CA 1
ATOM 1072 C C . LYS A 1 133 ? 3.562 13.845 -5.265 1.00 91.00 133 LYS A C 1
ATOM 1074 O O . LYS A 1 133 ? 2.657 14.019 -6.079 1.00 91.00 133 LYS A O 1
ATOM 1079 N N . PHE A 1 134 ? 4.318 12.750 -5.240 1.00 92.19 134 PHE A N 1
ATOM 1080 C CA . PHE A 1 134 ? 4.042 11.585 -6.072 1.00 92.19 134 PHE A CA 1
ATOM 1081 C C . PHE A 1 134 ? 2.652 11.015 -5.774 1.00 92.19 134 PHE A C 1
ATOM 1083 O O . PHE A 1 134 ? 1.837 10.899 -6.686 1.00 92.19 134 PHE A O 1
ATOM 1090 N N . LEU A 1 135 ? 2.351 10.752 -4.499 1.00 91.19 135 LEU A N 1
ATOM 1091 C CA . LEU A 1 135 ? 1.055 10.224 -4.081 1.00 91.19 135 LEU A CA 1
ATOM 1092 C C . LEU A 1 135 ? -0.097 11.166 -4.464 1.00 91.19 135 LEU A C 1
ATOM 1094 O O . LEU A 1 135 ? -1.110 10.711 -4.986 1.00 91.19 135 LEU A O 1
ATOM 1098 N N . GLY A 1 136 ? 0.072 12.478 -4.277 1.00 93.00 136 GLY A N 1
ATOM 1099 C CA . GLY A 1 136 ? -0.912 13.480 -4.692 1.00 93.00 136 GLY A CA 1
ATOM 1100 C C . GLY A 1 136 ? -1.207 13.430 -6.193 1.00 93.00 136 GLY A C 1
ATOM 1101 O O . GLY A 1 136 ? -2.365 13.316 -6.583 1.00 93.00 136 GLY A O 1
ATOM 1102 N N . LYS A 1 137 ? -0.166 13.413 -7.037 1.00 95.31 137 LYS A N 1
ATOM 1103 C CA . LYS A 1 137 ? -0.328 13.263 -8.493 1.00 95.31 137 LYS A CA 1
ATOM 1104 C C . LYS A 1 137 ? -1.018 11.954 -8.871 1.00 95.31 137 LYS A C 1
ATOM 1106 O O . LYS A 1 137 ? -1.833 11.937 -9.788 1.00 95.31 137 LYS A O 1
ATOM 1111 N N . LEU A 1 138 ? -0.683 10.862 -8.185 1.00 95.31 138 LEU A N 1
ATOM 1112 C CA . LEU A 1 138 ? -1.265 9.551 -8.451 1.00 95.31 138 LEU A CA 1
ATOM 1113 C C . LEU A 1 138 ? -2.760 9.533 -8.100 1.00 95.31 138 LEU A C 1
ATOM 1115 O O . LEU A 1 138 ? -3.564 9.008 -8.868 1.00 95.31 138 LEU A O 1
ATOM 1119 N N . ILE A 1 139 ? -3.139 10.154 -6.979 1.00 94.44 139 ILE A N 1
ATOM 1120 C CA . ILE A 1 139 ? -4.538 10.351 -6.579 1.00 94.44 139 ILE A CA 1
ATOM 1121 C C . ILE A 1 139 ? -5.284 11.199 -7.610 1.00 94.44 139 ILE A C 1
ATOM 1123 O O . ILE A 1 139 ? -6.373 10.809 -8.028 1.00 94.44 139 ILE A O 1
ATOM 1127 N N . ASP A 1 140 ? -4.697 12.307 -8.065 1.00 96.69 140 ASP A N 1
ATOM 1128 C CA . ASP A 1 140 ? -5.306 13.170 -9.081 1.00 96.69 140 ASP A CA 1
ATOM 1129 C C . ASP A 1 140 ? -5.514 12.420 -10.408 1.00 96.69 140 ASP A C 1
ATOM 1131 O O . ASP A 1 140 ? -6.589 12.500 -11.005 1.00 96.69 140 ASP A O 1
ATOM 1135 N N . ALA A 1 141 ? -4.531 11.622 -10.838 1.00 97.44 141 ALA A N 1
ATOM 1136 C CA . ALA A 1 141 ? -4.627 10.788 -12.037 1.00 97.44 141 ALA A CA 1
ATOM 1137 C C . ALA A 1 141 ? -5.681 9.671 -11.914 1.00 97.44 141 ALA A C 1
ATOM 1139 O O . ALA A 1 141 ? -6.309 9.294 -12.905 1.00 97.44 141 ALA A O 1
ATOM 1140 N N . ALA A 1 142 ? -5.900 9.150 -10.704 1.00 96.94 142 ALA A N 1
ATOM 1141 C CA . ALA A 1 142 ? -6.898 8.121 -10.420 1.00 96.94 142 ALA A CA 1
ATOM 1142 C C . ALA A 1 142 ? -8.308 8.684 -10.164 1.00 96.94 142 ALA A C 1
ATOM 1144 O O . ALA A 1 142 ? -9.282 7.928 -10.188 1.00 96.94 142 ALA A O 1
ATOM 1145 N N . ALA A 1 143 ? -8.446 9.987 -9.896 1.00 96.31 143 ALA A N 1
ATOM 1146 C CA . ALA A 1 143 ? -9.708 10.608 -9.498 1.00 96.31 143 ALA A CA 1
ATOM 1147 C C . ALA A 1 143 ? -10.847 10.450 -10.531 1.00 96.31 143 ALA A C 1
ATOM 1149 O O . ALA A 1 143 ? -11.963 10.129 -10.107 1.00 96.31 143 ALA A O 1
ATOM 1150 N N . PRO A 1 144 ? -10.622 10.596 -11.858 1.00 97.12 144 PRO A N 1
ATOM 1151 C CA . PRO A 1 144 ? -11.688 10.441 -12.854 1.00 97.12 144 PRO A CA 1
ATOM 1152 C C . PRO A 1 144 ? -12.317 9.044 -12.865 1.00 97.12 144 PRO A C 1
ATOM 1154 O O . PRO A 1 144 ? -13.510 8.897 -13.126 1.00 97.12 144 PRO A O 1
ATOM 1157 N N . THR A 1 145 ? -11.522 8.018 -12.563 1.00 95.94 145 THR A N 1
ATOM 1158 C CA . THR A 1 145 ? -11.936 6.608 -12.578 1.00 95.94 145 THR A CA 1
ATOM 1159 C C . THR A 1 145 ? -12.214 6.050 -11.188 1.00 95.94 145 THR A C 1
ATOM 1161 O O . THR A 1 145 ? -12.740 4.944 -11.078 1.00 95.94 145 THR A O 1
ATOM 1164 N N . LYS A 1 146 ? -11.888 6.803 -10.129 1.00 95.19 146 LYS A N 1
ATOM 1165 C CA . LYS A 1 146 ? -11.949 6.370 -8.724 1.00 95.19 146 LYS A CA 1
ATOM 1166 C C . LYS A 1 146 ? -11.190 5.059 -8.495 1.00 95.19 146 LYS A C 1
ATOM 1168 O O . LYS A 1 146 ? -11.661 4.180 -7.777 1.00 95.19 146 LYS A O 1
ATOM 1173 N N . SER A 1 147 ? -10.037 4.918 -9.151 1.00 95.44 147 SER A N 1
ATOM 1174 C CA . SER A 1 147 ? -9.297 3.652 -9.161 1.00 95.44 147 SER A CA 1
ATOM 1175 C C . SER A 1 147 ? -8.638 3.346 -7.817 1.00 95.44 147 SER A C 1
ATOM 1177 O O . SER A 1 147 ? -8.635 2.191 -7.399 1.00 95.44 147 SER A O 1
ATOM 1179 N N . ILE A 1 148 ? -8.138 4.366 -7.112 1.00 95.62 148 ILE A N 1
ATOM 1180 C CA . ILE A 1 148 ? -7.583 4.209 -5.762 1.00 95.62 148 ILE A CA 1
ATOM 1181 C C . ILE A 1 148 ? -8.726 4.090 -4.756 1.00 95.62 148 ILE A C 1
ATOM 1183 O O . ILE A 1 148 ? -9.598 4.955 -4.676 1.00 95.62 148 ILE A O 1
ATOM 1187 N N . VAL A 1 149 ? -8.698 3.014 -3.974 1.00 94.94 149 VAL A N 1
ATOM 1188 C CA . VAL A 1 149 ? -9.798 2.608 -3.086 1.00 94.94 149 VAL A CA 1
ATOM 1189 C C . VAL A 1 149 ? -9.344 2.259 -1.667 1.00 94.94 149 VAL A C 1
ATOM 1191 O O . VAL A 1 149 ? -10.165 1.811 -0.860 1.00 94.94 149 VAL A O 1
ATOM 1194 N N . GLY A 1 150 ? -8.051 2.403 -1.371 1.00 95.19 150 GLY A N 1
ATOM 1195 C CA . GLY A 1 150 ? -7.476 2.102 -0.065 1.00 95.19 150 GLY A CA 1
ATOM 1196 C C . GLY A 1 150 ? -5.969 2.325 0.004 1.00 95.19 150 GLY A C 1
ATOM 1197 O O . GLY A 1 150 ? -5.343 2.763 -0.959 1.00 95.19 150 GLY A O 1
ATOM 1198 N N . ALA A 1 151 ? -5.399 1.997 1.154 1.00 95.31 151 ALA A N 1
ATOM 1199 C CA . ALA A 1 151 ? -3.968 1.944 1.410 1.00 95.31 151 ALA A CA 1
ATOM 1200 C C . ALA A 1 151 ? -3.670 0.752 2.329 1.00 95.31 151 ALA A C 1
ATOM 1202 O O . ALA A 1 151 ? -4.529 0.310 3.097 1.00 95.31 151 ALA A O 1
ATOM 1203 N N . TYR A 1 152 ? -2.452 0.224 2.277 1.00 93.81 152 TYR A N 1
ATOM 1204 C CA . TYR A 1 152 ? -2.043 -0.872 3.141 1.00 93.81 152 TYR A CA 1
ATOM 1205 C C . TYR A 1 152 ? -1.580 -0.355 4.500 1.00 93.81 152 TYR A C 1
ATOM 1207 O O . TYR A 1 152 ? -0.637 0.426 4.589 1.00 93.81 152 TYR A O 1
ATOM 1215 N N . ILE A 1 153 ? -2.213 -0.820 5.580 1.00 92.88 153 ILE A N 1
ATOM 1216 C CA . ILE A 1 153 ? -1.930 -0.336 6.940 1.00 92.88 153 ILE A CA 1
ATOM 1217 C C . ILE A 1 153 ? -0.479 -0.568 7.385 1.00 92.88 153 ILE A C 1
ATOM 1219 O O . ILE A 1 153 ? 0.008 0.173 8.228 1.00 92.88 153 ILE A O 1
ATOM 1223 N N . ASN A 1 154 ? 0.238 -1.544 6.815 1.00 91.38 154 ASN A N 1
ATOM 1224 C CA . ASN A 1 154 ? 1.653 -1.763 7.140 1.00 91.38 154 ASN A CA 1
ATOM 1225 C C . ASN A 1 154 ? 2.578 -0.666 6.576 1.00 91.38 154 ASN A C 1
ATOM 1227 O O . ASN A 1 154 ? 3.718 -0.552 7.018 1.00 91.38 154 ASN A O 1
ATOM 1231 N N . HIS A 1 155 ? 2.079 0.168 5.661 1.00 91.31 155 HIS A N 1
ATOM 1232 C CA . HIS A 1 155 ? 2.723 1.392 5.187 1.00 91.31 155 HIS A CA 1
ATOM 1233 C C . HIS A 1 155 ? 1.977 2.597 5.776 1.00 91.31 155 HIS A C 1
ATOM 1235 O O . HIS A 1 155 ? 1.210 3.285 5.098 1.00 91.31 155 HIS A O 1
ATOM 1241 N N . ILE A 1 156 ? 2.130 2.792 7.093 1.00 90.00 156 ILE A N 1
ATOM 1242 C CA . ILE A 1 156 ? 1.413 3.836 7.836 1.00 90.00 156 ILE A CA 1
ATOM 1243 C C . ILE A 1 156 ? 1.816 5.211 7.309 1.00 90.00 156 ILE A C 1
ATOM 1245 O O . ILE A 1 156 ? 2.973 5.611 7.404 1.00 90.00 156 ILE A O 1
ATOM 1249 N N . ASP A 1 157 ? 0.820 5.964 6.860 1.00 91.25 157 ASP A N 1
ATOM 1250 C CA . ASP A 1 157 ? 0.975 7.315 6.350 1.00 91.25 157 ASP A CA 1
ATOM 1251 C C . ASP A 1 157 ? 0.374 8.324 7.356 1.00 91.25 157 ASP A C 1
ATOM 1253 O O . ASP A 1 157 ? -0.845 8.347 7.609 1.00 91.25 157 ASP A O 1
ATOM 1257 N N . PRO A 1 158 ? 1.207 9.182 7.976 1.00 88.69 158 PRO A N 1
ATOM 1258 C CA . PRO A 1 158 ? 0.731 10.211 8.892 1.00 88.69 158 PRO A CA 1
ATOM 1259 C C . PRO A 1 158 ? -0.096 11.298 8.192 1.00 88.69 158 PRO A C 1
ATOM 1261 O O . PRO A 1 158 ? -0.844 11.996 8.875 1.00 88.69 158 PRO A O 1
ATOM 1264 N N . TYR A 1 159 ? -0.067 11.404 6.866 1.00 88.38 159 TYR A N 1
ATOM 1265 C CA . TYR A 1 159 ? -0.777 12.407 6.071 1.00 88.38 159 TYR A CA 1
ATOM 1266 C C . TYR A 1 159 ? -1.999 11.858 5.323 1.00 88.38 159 TYR A C 1
ATOM 1268 O O . TYR A 1 159 ? -2.777 12.648 4.779 1.00 88.38 159 TYR A O 1
ATOM 1276 N N . LEU A 1 160 ? -2.247 10.544 5.384 1.00 91.44 160 LEU A N 1
ATOM 1277 C CA . LEU A 1 160 ? -3.408 9.921 4.749 1.00 91.44 160 LEU A CA 1
ATOM 1278 C C . LEU A 1 160 ? -4.716 10.522 5.276 1.00 91.44 160 LEU A C 1
ATOM 1280 O O . LEU A 1 160 ? -5.040 10.458 6.472 1.00 91.44 160 LEU A O 1
ATOM 1284 N N . ARG A 1 161 ? -5.471 11.137 4.366 1.00 90.31 161 ARG A N 1
ATOM 1285 C CA . ARG A 1 161 ? -6.811 11.664 4.642 1.00 90.31 161 ARG A CA 1
ATOM 1286 C C . ARG A 1 161 ? -7.806 10.511 4.674 1.00 90.31 161 ARG A C 1
ATOM 1288 O O . ARG A 1 161 ? -7.643 9.549 3.937 1.00 90.31 161 ARG A O 1
ATOM 1295 N N . ASP A 1 162 ? -8.821 10.622 5.533 1.00 93.25 162 ASP A N 1
ATOM 1296 C CA . ASP A 1 162 ? -9.848 9.579 5.704 1.00 93.25 162 ASP A CA 1
ATOM 1297 C C . ASP A 1 162 ? -9.248 8.171 5.917 1.00 93.25 162 ASP A C 1
ATOM 1299 O O . ASP A 1 162 ? -9.705 7.160 5.384 1.00 93.25 162 ASP A O 1
ATOM 1303 N N . TRP A 1 163 ? -8.161 8.111 6.694 1.00 95.56 163 TRP A N 1
ATOM 1304 C CA . TRP A 1 163 ? -7.402 6.886 6.953 1.00 95.56 163 TRP A CA 1
ATOM 1305 C C . TRP A 1 163 ? -8.263 5.750 7.513 1.00 95.56 163 TRP A C 1
ATOM 1307 O O . TRP A 1 163 ? -7.951 4.585 7.293 1.00 95.56 163 TRP A O 1
ATOM 1317 N N . GLN A 1 164 ? -9.346 6.062 8.232 1.00 95.94 164 GLN A N 1
ATOM 1318 C CA . GLN A 1 164 ? -10.268 5.055 8.751 1.00 95.94 164 GLN A CA 1
ATOM 1319 C C . GLN A 1 164 ? -10.893 4.264 7.599 1.00 95.94 164 GLN A C 1
ATOM 1321 O O . GLN A 1 164 ? -10.840 3.034 7.588 1.00 95.94 164 GLN A O 1
ATOM 1326 N N . THR A 1 165 ? -11.420 4.967 6.598 1.00 96.38 165 THR A N 1
ATOM 1327 C CA . THR A 1 165 ? -11.988 4.348 5.400 1.00 96.38 165 THR A CA 1
ATOM 1328 C C . THR A 1 165 ? -10.890 3.740 4.535 1.00 96.38 165 THR A C 1
ATOM 1330 O O . THR A 1 165 ? -11.020 2.596 4.104 1.00 96.38 165 THR A O 1
ATOM 1333 N N . MET A 1 166 ? -9.778 4.454 4.341 1.00 95.81 166 MET A N 1
ATOM 1334 C CA . MET A 1 166 ? -8.681 4.013 3.476 1.00 95.81 166 MET A CA 1
ATOM 1335 C C . MET A 1 166 ? -7.945 2.774 3.988 1.00 95.81 166 MET A C 1
ATOM 1337 O O . MET A 1 166 ? -7.414 2.034 3.168 1.00 95.81 166 MET A O 1
ATOM 1341 N N . TYR A 1 167 ? -7.929 2.515 5.299 1.00 96.62 167 TYR A N 1
ATOM 1342 C CA . TYR A 1 167 ? -7.316 1.311 5.871 1.00 96.62 167 TYR A CA 1
ATOM 1343 C C . TYR A 1 167 ? -8.317 0.216 6.239 1.00 96.62 167 TYR A C 1
ATOM 1345 O O . TYR A 1 167 ? -7.958 -0.959 6.220 1.00 96.62 167 TYR A O 1
ATOM 1353 N N . TYR A 1 168 ? -9.557 0.563 6.595 1.00 95.88 168 TYR A N 1
ATOM 1354 C CA . TYR A 1 168 ? -10.484 -0.409 7.184 1.00 95.88 168 TYR A CA 1
ATOM 1355 C C . TYR A 1 168 ? -11.833 -0.503 6.472 1.00 95.88 168 TYR A C 1
ATOM 1357 O O . TYR A 1 168 ? -12.550 -1.478 6.700 1.00 95.88 168 TYR A O 1
ATOM 1365 N N . ARG A 1 169 ? -12.197 0.450 5.603 1.00 94.12 169 ARG A N 1
ATOM 1366 C CA . ARG A 1 169 ? -13.518 0.532 4.949 1.00 94.12 169 ARG A CA 1
ATOM 1367 C C . ARG A 1 169 ? -14.648 0.190 5.943 1.00 94.12 169 ARG A C 1
ATOM 1369 O O . ARG A 1 169 ? -14.667 0.677 7.072 1.00 94.12 169 ARG A O 1
ATOM 1376 N N . ASN A 1 170 ? -15.547 -0.718 5.561 1.00 93.38 170 ASN A N 1
ATOM 1377 C CA . ASN A 1 170 ? -16.689 -1.152 6.367 1.00 93.38 170 ASN A CA 1
ATOM 1378 C C . ASN A 1 170 ? -16.301 -1.970 7.615 1.00 93.38 170 ASN A C 1
ATOM 1380 O O . ASN A 1 170 ? -17.156 -2.213 8.464 1.00 93.38 170 ASN A O 1
ATOM 1384 N N . ASN A 1 171 ? -15.039 -2.393 7.763 1.00 95.44 171 ASN A N 1
ATOM 1385 C CA . ASN A 1 171 ? -14.588 -3.113 8.957 1.00 95.44 171 ASN A CA 1
ATOM 1386 C C . ASN A 1 171 ? -14.355 -2.180 10.153 1.00 95.44 171 ASN A C 1
ATOM 1388 O O . ASN A 1 171 ? -14.257 -2.676 11.275 1.00 95.44 171 ASN A O 1
ATOM 1392 N N . TRP A 1 172 ? -14.280 -0.860 9.942 1.00 96.50 172 TRP A N 1
ATOM 1393 C CA . TRP A 1 172 ? -13.964 0.118 10.987 1.00 96.50 172 TRP A CA 1
ATOM 1394 C C . TRP A 1 172 ? -14.825 -0.049 12.245 1.00 96.50 172 TRP A C 1
ATOM 1396 O O . TRP A 1 172 ? -14.296 -0.192 13.347 1.00 96.50 172 TRP A O 1
ATOM 1406 N N . ASP A 1 173 ? -16.148 -0.110 12.088 1.00 96.44 173 ASP A N 1
ATOM 1407 C CA . ASP A 1 173 ? -17.074 -0.219 13.216 1.00 96.44 173 ASP A CA 1
ATOM 1408 C C . ASP A 1 173 ? -16.917 -1.529 13.995 1.00 96.44 173 ASP A C 1
ATOM 1410 O O . ASP A 1 173 ? -16.833 -1.502 15.226 1.00 96.44 173 ASP A O 1
ATOM 1414 N N . ARG A 1 174 ? -16.790 -2.662 13.290 1.00 96.19 174 ARG A N 1
ATOM 1415 C CA . ARG A 1 174 ? -16.554 -3.975 13.911 1.00 96.19 174 ARG A CA 1
ATOM 1416 C C . ARG A 1 174 ? -15.245 -3.985 14.698 1.00 96.19 174 ARG A C 1
ATOM 1418 O O . ARG A 1 174 ? -15.177 -4.541 15.790 1.00 96.19 174 ARG A O 1
ATOM 1425 N N . LEU A 1 175 ? -14.195 -3.376 14.150 1.00 97.19 175 LEU A N 1
ATOM 1426 C CA . LEU A 1 175 ? -12.895 -3.303 14.813 1.00 97.19 175 LEU A CA 1
ATOM 1427 C C . LEU A 1 175 ? -12.937 -2.401 16.051 1.00 97.19 175 LEU A C 1
ATOM 1429 O O . LEU A 1 175 ? -12.300 -2.724 17.052 1.00 97.19 175 LEU A O 1
ATOM 1433 N N . ARG A 1 176 ? -13.737 -1.328 16.043 1.00 97.94 176 ARG A N 1
ATOM 1434 C CA . ARG A 1 176 ? -13.980 -0.519 17.247 1.00 97.94 176 ARG A CA 1
ATOM 1435 C C . ARG A 1 176 ? -14.728 -1.287 18.331 1.00 97.94 176 ARG A C 1
ATOM 1437 O O . ARG A 1 176 ? -14.419 -1.097 19.505 1.00 97.94 176 ARG A O 1
ATOM 1444 N N . A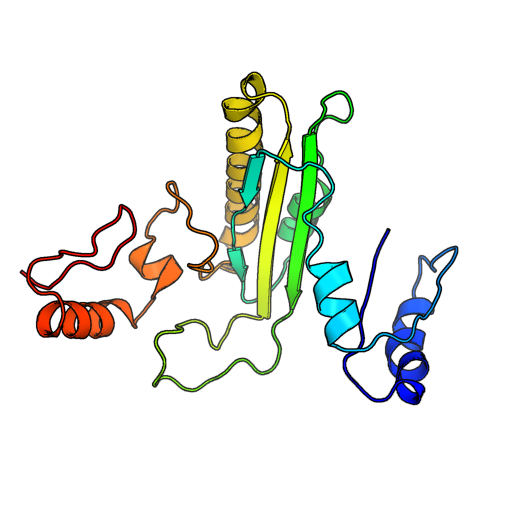SP A 1 177 ? -15.660 -2.169 17.977 1.00 97.94 177 ASP A N 1
ATOM 1445 C CA . ASP A 1 177 ? -16.327 -3.044 18.956 1.00 97.94 177 ASP A CA 1
ATOM 1446 C C . ASP A 1 177 ? -15.328 -3.996 19.622 1.00 97.94 177 ASP A C 1
ATOM 1448 O O . ASP A 1 177 ? -15.303 -4.129 20.848 1.00 97.94 177 ASP A O 1
ATOM 1452 N N . VAL A 1 178 ? -14.445 -4.602 18.821 1.00 97.69 178 VAL A N 1
ATOM 1453 C CA . VAL A 1 178 ? -13.350 -5.451 19.315 1.00 97.69 178 VAL A CA 1
ATOM 1454 C C . VAL A 1 178 ? -12.427 -4.655 20.240 1.00 97.69 178 VAL A C 1
ATOM 1456 O O . VAL A 1 178 ? -12.159 -5.103 21.354 1.00 97.69 178 VAL A O 1
ATOM 1459 N N . GLN A 1 179 ? -12.003 -3.457 19.830 1.00 98.31 179 GLN A N 1
ATOM 1460 C CA . GLN A 1 179 ? -11.174 -2.568 20.646 1.00 98.31 179 GLN A CA 1
ATOM 1461 C C . GLN A 1 179 ? -11.861 -2.210 21.971 1.00 98.31 179 GLN A C 1
ATOM 1463 O O . GLN A 1 179 ? -11.237 -2.267 23.020 1.00 98.31 179 GLN A O 1
ATOM 1468 N N . THR A 1 180 ? -13.156 -1.894 21.950 1.00 98.50 180 THR A N 1
ATOM 1469 C CA . THR A 1 180 ? -13.927 -1.551 23.160 1.00 98.50 180 THR A CA 1
ATOM 1470 C C . THR A 1 180 ? -13.984 -2.714 24.141 1.00 98.50 180 THR A C 1
ATOM 1472 O O . THR A 1 180 ? -13.896 -2.515 25.348 1.00 98.50 180 THR A O 1
ATOM 1475 N N . LYS A 1 181 ? -14.116 -3.942 23.635 1.00 98.44 181 LYS A N 1
ATOM 1476 C CA . LYS A 1 181 ? -14.171 -5.139 24.474 1.00 98.44 181 LYS A CA 1
ATOM 1477 C C . LYS A 1 181 ? -12.821 -5.472 25.112 1.00 98.44 181 LYS A C 1
ATOM 1479 O O . LYS A 1 181 ? -12.798 -5.904 26.261 1.00 98.44 181 LYS A O 1
ATOM 1484 N N . TRP A 1 182 ? -11.728 -5.330 24.363 1.00 98.31 182 TRP A N 1
ATOM 1485 C CA . TRP A 1 182 ? -10.424 -5.882 24.751 1.00 98.31 182 TRP A CA 1
ATOM 1486 C C . TRP A 1 182 ? -9.391 -4.843 25.201 1.00 98.31 182 TRP A C 1
ATOM 1488 O O . TRP A 1 182 ? -8.510 -5.181 25.983 1.00 98.31 182 TRP A O 1
ATOM 1498 N N . ASP A 1 183 ? -9.509 -3.592 24.764 1.00 98.31 183 ASP A N 1
ATOM 1499 C CA . ASP A 1 183 ? -8.679 -2.464 25.199 1.00 98.31 183 ASP A CA 1
ATOM 1500 C C . ASP A 1 183 ? -9.542 -1.185 25.361 1.00 98.31 183 ASP A C 1
ATOM 1502 O O . ASP A 1 183 ? -9.395 -0.203 24.617 1.00 98.31 183 ASP A O 1
ATOM 1506 N N . PRO A 1 184 ? -10.487 -1.192 26.331 1.00 97.50 184 PRO A N 1
ATOM 1507 C CA . PRO A 1 184 ? -11.423 -0.088 26.567 1.00 97.50 184 PRO A CA 1
ATOM 1508 C C . PRO A 1 184 ? -10.745 1.204 27.033 1.00 97.50 184 PRO A C 1
ATOM 1510 O O . PRO A 1 184 ? -11.298 2.286 26.857 1.00 97.50 184 PRO A O 1
ATOM 1513 N N . THR A 1 185 ? -9.558 1.115 27.639 1.00 97.75 185 THR A N 1
ATOM 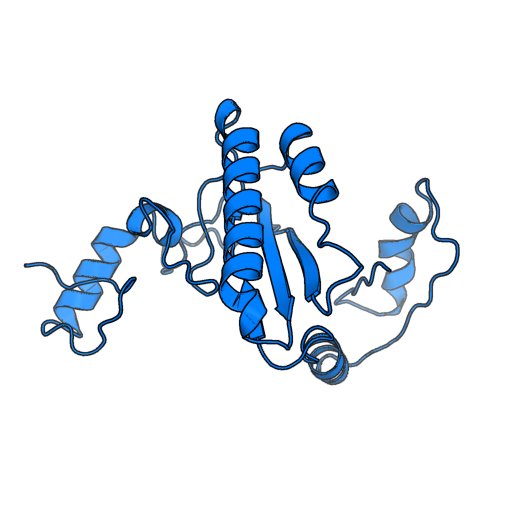1514 C CA . THR A 1 185 ? -8.800 2.282 28.117 1.00 97.75 185 THR A CA 1
ATOM 1515 C C . THR A 1 185 ? -7.911 2.889 27.034 1.00 97.75 185 THR A C 1
ATOM 1517 O O . THR A 1 185 ? -7.275 3.916 27.278 1.00 97.75 185 THR A O 1
ATOM 1520 N N . TRP A 1 186 ? -7.884 2.285 25.838 1.00 97.44 186 TRP A N 1
ATOM 1521 C CA . TRP A 1 186 ? -7.022 2.674 24.725 1.00 97.44 186 TRP A CA 1
ATOM 1522 C C . TRP A 1 186 ? -5.546 2.736 25.142 1.00 97.44 186 TRP A C 1
ATOM 1524 O O . TRP A 1 186 ? -4.818 3.710 24.902 1.00 97.44 186 TRP A O 1
ATOM 1534 N N . TYR A 1 187 ? -5.115 1.687 25.841 1.00 97.94 187 TYR A N 1
ATOM 1535 C CA . TYR A 1 187 ? -3.752 1.532 26.316 1.00 97.94 187 TYR A CA 1
ATOM 1536 C C . TYR A 1 187 ? -2.781 1.442 25.133 1.00 97.94 187 TYR A C 1
ATOM 1538 O O . TYR A 1 187 ? -1.789 2.175 25.106 1.00 97.94 187 TYR A O 1
ATOM 1546 N N . PHE A 1 188 ? -3.112 0.647 24.109 1.00 96.94 188 PHE A N 1
ATOM 1547 C CA . PHE A 1 188 ? -2.307 0.480 22.892 1.00 96.94 188 PHE A CA 1
ATOM 1548 C C . PHE A 1 188 ? -2.674 1.515 21.816 1.00 96.94 188 PHE A C 1
ATOM 1550 O O . PHE A 1 188 ? -3.147 1.188 20.728 1.00 96.94 188 PHE A O 1
ATOM 1557 N N . ARG A 1 189 ? -2.462 2.798 22.121 1.00 96.00 189 ARG A N 1
ATOM 1558 C CA . ARG A 1 189 ? -2.785 3.918 21.219 1.00 96.00 189 ARG A CA 1
ATOM 1559 C C . ARG A 1 189 ? -1.598 4.375 20.373 1.00 96.00 189 ARG A C 1
ATOM 1561 O O . ARG A 1 189 ? -0.466 4.436 20.845 1.00 96.00 189 ARG A O 1
ATOM 1568 N N . PHE A 1 190 ? -1.889 4.805 19.149 1.00 93.75 190 PHE A N 1
ATOM 1569 C CA . PHE A 1 190 ? -0.960 5.512 18.262 1.00 93.75 190 PHE A CA 1
ATOM 1570 C C . PHE A 1 190 ? -1.751 6.417 17.290 1.00 93.75 190 PHE A C 1
ATOM 1572 O O . PHE A 1 190 ? -2.974 6.275 17.211 1.00 93.75 190 PHE A O 1
ATOM 1579 N N . PRO A 1 191 ? -1.112 7.344 16.544 1.00 91.00 191 PRO A N 1
ATOM 1580 C CA . PRO A 1 191 ? -1.817 8.356 15.742 1.00 91.00 191 PRO A CA 1
ATOM 1581 C C . PRO A 1 191 ? -2.838 7.830 14.716 1.00 91.00 191 PRO A C 1
ATOM 1583 O O . PRO A 1 191 ? -3.813 8.522 14.428 1.00 91.00 191 PRO A O 1
ATOM 1586 N N . ARG A 1 192 ? -2.645 6.615 14.181 1.00 91.94 192 ARG A N 1
ATOM 1587 C CA . ARG A 1 192 ? -3.579 5.934 13.258 1.00 91.94 192 ARG A CA 1
ATOM 1588 C C . ARG A 1 192 ? -4.179 4.655 13.868 1.00 91.94 192 ARG A C 1
ATOM 1590 O O . ARG A 1 192 ? -4.515 3.711 13.156 1.00 91.94 192 ARG A O 1
ATOM 1597 N N . GLY A 1 193 ? -4.284 4.611 15.197 1.00 93.69 193 GLY A N 1
ATOM 1598 C CA . GLY A 1 193 ? -4.851 3.484 15.939 1.00 93.69 193 GLY A CA 1
ATOM 1599 C C . GLY A 1 193 ? -6.365 3.562 16.086 1.00 93.69 193 GLY A C 1
ATOM 1600 O O . GLY A 1 193 ? -6.930 4.642 16.237 1.00 93.69 193 GLY A O 1
ATOM 1601 N N . ILE A 1 194 ? -7.022 2.402 16.074 1.00 96.75 194 ILE A N 1
ATOM 1602 C CA . ILE A 1 194 ? -8.475 2.275 16.233 1.00 96.75 194 ILE A CA 1
ATOM 1603 C C . ILE A 1 194 ? -8.847 2.610 17.688 1.00 96.75 194 ILE A C 1
ATOM 1605 O O . ILE A 1 194 ? -8.367 1.929 18.592 1.00 96.75 194 ILE A O 1
ATOM 1609 N N . PRO A 1 195 ? -9.666 3.642 17.962 1.00 96.94 195 PRO A N 1
ATOM 1610 C CA . PRO A 1 195 ? -10.075 3.965 19.323 1.00 96.94 195 PRO A CA 1
ATOM 1611 C C . PRO A 1 195 ? -11.311 3.154 19.750 1.00 96.94 195 PRO A C 1
ATOM 1613 O O . PRO A 1 195 ? -12.175 2.868 18.906 1.00 96.94 195 PRO A O 1
ATOM 1616 N N . PRO A 1 196 ? -11.474 2.852 21.053 1.00 97.62 196 PRO A N 1
ATOM 1617 C CA . PRO A 1 196 ? -12.704 2.253 21.567 1.00 97.62 196 PRO A CA 1
ATOM 1618 C C . PRO A 1 196 ? -13.916 3.167 21.314 1.00 97.62 196 PRO A C 1
ATOM 1620 O O . PRO A 1 196 ? -13.785 4.360 21.000 1.00 97.62 196 PRO A O 1
ATOM 1623 N N . ARG A 1 197 ? -15.125 2.608 21.395 1.00 95.62 197 ARG A N 1
ATOM 1624 C CA . ARG A 1 197 ? -16.367 3.385 21.412 1.00 95.62 197 ARG A CA 1
ATOM 1625 C C . ARG A 1 197 ? -16.435 4.177 22.717 1.00 95.62 197 ARG A C 1
ATOM 1627 O O . ARG A 1 197 ? -15.995 3.699 23.758 1.00 95.62 197 ARG A O 1
ATOM 1634 N N . LYS A 1 198 ? -16.915 5.412 22.603 1.00 81.44 198 LYS A N 1
ATOM 1635 C CA . LYS A 1 198 ? -17.254 6.238 23.762 1.00 81.44 198 LYS A CA 1
ATOM 1636 C C . LYS A 1 198 ? -18.651 5.878 24.229 1.00 81.44 198 LYS A C 1
ATOM 1638 O O . LYS A 1 198 ? -19.463 5.549 23.333 1.00 81.44 198 LYS A O 1
#

Foldseek 3Di:
DDDDDDDDDLVCVCVVCVVVCPDPPHDPDDDDDDDDPVRCCVVVVPPDPFPDDKAKWKFFFLDADPQLVVLQVPLDDDPVAQKDKDKDKDADDQAPPDPPDQFDPRRTGIMIMIMMHGDDVVCVVVRVVSVVVSVVSSCVSCVVVVGGQAIDVVNPDLPDDPNLCRHRNPCLVVVLCVCCVPPVVPPVDDSSDRHHDD

Sequence (198 aa):
MLNCSFNGPHFDADKVFQPWLSQNPKPTFYSVFNYTQSDISRVLGMPFPVVNREHILSSMTINITEAMLDVILDFQPNSTLDIGSWTEIVYLHNTNKDKNTAYAFPDIAFDIVPGISWKNPDYDPYARQMSEKFLGKLIDAAAPTKSIVGAYINHIDPYLRDWQTMYYRNNWDRLRDVQTKWDPTWYFRFPRGIPPRK

Radius of gyration: 19.66 Å; chains: 1; bounding box: 40×44×55 Å